Protein AF-A0A4S3LLG4-F1 (afdb_monomer)

pLDDT: mean 80.05, std 19.71, range [26.02, 98.31]

Radius of gyration: 18.65 Å; Cα contacts (8 Å, |Δi|>4): 374; chains: 1; bounding box: 41×38×62 Å

Nearest PDB structures (foldseek):
  7ay2-assembly1_B  TM=4.816E-01  e=5.029E+00  Homo sapiens
  7oqe-assembly1_e  TM=3.945E-01  e=4.759E+00  Saccharomyces cerevisiae
  6wv3-assembly1_A  TM=1.672E-01  e=4.031E+00  Aequorea victoria
  7y1j-assembly1_A  TM=1.397E-01  e=7.011E+00  Rattus norvegicus

Structure (mmCIF, N/CA/C/O backbone):
data_AF-A0A4S3LLG4-F1
#
_entry.id   AF-A0A4S3LLG4-F1
#
loop_
_atom_site.group_PDB
_atom_site.id
_atom_site.type_symbol
_atom_site.label_atom_id
_atom_site.label_alt_id
_atom_site.label_comp_id
_atom_site.label_asym_id
_atom_site.label_entity_id
_atom_site.label_seq_id
_atom_site.pdbx_PDB_ins_code
_atom_site.Cartn_x
_atom_site.Cartn_y
_atom_site.Cartn_z
_atom_site.occupancy
_atom_site.B_iso_or_equiv
_atom_site.auth_seq_id
_atom_site.auth_comp_id
_atom_site.auth_asym_id
_atom_site.auth_atom_id
_atom_site.pdbx_PDB_model_num
ATOM 1 N N . MET A 1 1 ? -18.249 -7.781 13.634 1.00 71.69 1 MET A N 1
ATOM 2 C CA . MET A 1 1 ? -17.587 -6.473 13.439 1.00 71.69 1 MET A CA 1
ATOM 3 C C . MET A 1 1 ? -18.592 -5.346 13.617 1.00 71.69 1 MET A C 1
ATOM 5 O O . MET A 1 1 ? -19.697 -5.447 13.090 1.00 71.69 1 MET A O 1
ATOM 9 N N . ASP A 1 2 ? -18.217 -4.291 14.338 1.00 86.69 2 ASP A N 1
ATOM 10 C CA . ASP A 1 2 ? -19.038 -3.087 14.491 1.00 86.69 2 ASP A CA 1
ATOM 11 C C . ASP A 1 2 ? -19.090 -2.256 13.190 1.00 86.69 2 ASP A C 1
ATOM 13 O O . ASP A 1 2 ? -18.089 -1.697 12.735 1.00 86.69 2 ASP A O 1
ATOM 17 N N . LYS A 1 3 ? -20.287 -2.131 12.601 1.00 91.31 3 LYS A N 1
ATOM 18 C CA . LYS A 1 3 ? -20.524 -1.329 11.387 1.00 91.31 3 LYS A CA 1
ATOM 19 C C . LYS A 1 3 ? -20.214 0.158 11.584 1.00 91.31 3 LYS A C 1
ATOM 21 O O . LYS A 1 3 ? -19.889 0.842 10.614 1.00 91.31 3 LYS A O 1
ATOM 26 N N . LYS A 1 4 ? -20.337 0.687 12.808 1.00 93.00 4 LYS A N 1
ATOM 27 C CA . LYS A 1 4 ? -19.998 2.086 13.111 1.00 93.00 4 LYS A CA 1
ATOM 28 C C . LYS A 1 4 ? -18.489 2.296 13.049 1.00 93.00 4 LYS A C 1
ATOM 30 O O . LYS A 1 4 ? -18.062 3.266 12.430 1.00 93.00 4 LYS A O 1
ATOM 35 N N . PHE A 1 5 ? -17.714 1.369 13.613 1.00 94.19 5 PHE A N 1
ATOM 36 C CA . PHE A 1 5 ? -16.253 1.369 13.535 1.00 94.19 5 PHE A CA 1
ATOM 37 C C . PHE A 1 5 ? -15.770 1.334 12.080 1.00 94.19 5 PHE A C 1
ATOM 39 O O . PHE A 1 5 ? -15.000 2.197 11.658 1.00 94.19 5 PHE A O 1
ATOM 46 N N . GLU A 1 6 ? -16.296 0.398 11.282 1.00 95.38 6 GLU A N 1
ATOM 47 C CA . GLU A 1 6 ? -15.976 0.297 9.854 1.00 95.38 6 GLU A CA 1
ATOM 48 C C . GLU A 1 6 ? -16.282 1.604 9.113 1.00 95.38 6 GLU A C 1
ATOM 50 O O . GLU A 1 6 ? -15.408 2.174 8.457 1.00 95.38 6 GLU A O 1
AT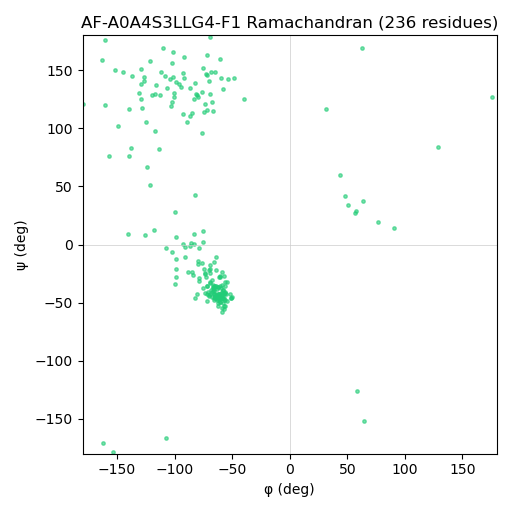OM 55 N N . LYS A 1 7 ? -17.509 2.119 9.258 1.00 96.75 7 LYS A N 1
ATOM 56 C CA . LYS A 1 7 ? -17.940 3.357 8.601 1.00 96.75 7 LYS A CA 1
ATOM 57 C C . LYS A 1 7 ? -17.081 4.558 9.009 1.00 96.75 7 LYS A C 1
ATOM 59 O O . LYS A 1 7 ? -16.816 5.414 8.166 1.00 96.75 7 LYS A O 1
ATOM 64 N N . ALA A 1 8 ? -16.658 4.624 10.271 1.00 96.81 8 ALA A N 1
ATOM 65 C CA . ALA A 1 8 ? -15.827 5.705 10.786 1.00 96.81 8 ALA A CA 1
ATOM 66 C C . ALA A 1 8 ? -14.403 5.665 10.216 1.00 96.81 8 ALA A C 1
ATOM 68 O O . ALA A 1 8 ? -13.878 6.705 9.826 1.00 96.81 8 ALA A O 1
ATOM 69 N N . LEU A 1 9 ? -13.781 4.484 10.125 1.00 97.50 9 LEU A N 1
ATOM 70 C CA . LEU A 1 9 ? -12.379 4.365 9.712 1.00 97.50 9 LEU A CA 1
ATOM 71 C C . LEU A 1 9 ? -12.171 4.242 8.201 1.00 97.50 9 LEU A C 1
ATOM 73 O O . LEU A 1 9 ? -11.105 4.617 7.705 1.00 97.50 9 LEU A O 1
ATOM 77 N N . MET A 1 10 ? -13.173 3.780 7.449 1.00 97.25 10 MET A N 1
ATOM 78 C CA . MET A 1 10 ? -13.068 3.573 6.000 1.00 97.25 10 MET A CA 1
ATOM 79 C C . MET A 1 10 ? -12.522 4.800 5.235 1.00 97.25 10 MET A C 1
ATOM 81 O O . MET A 1 10 ? -11.595 4.630 4.436 1.00 97.25 10 MET A O 1
ATOM 85 N N . PRO A 1 11 ? -12.984 6.048 5.477 1.00 97.81 11 PRO A N 1
ATOM 86 C CA . PRO A 1 11 ? -12.442 7.221 4.786 1.00 97.81 11 PRO A CA 1
ATOM 87 C C . PRO A 1 11 ? -10.952 7.455 5.067 1.00 97.81 11 PRO A C 1
ATOM 89 O O . PRO A 1 11 ? -10.209 7.847 4.165 1.00 97.81 11 PRO A O 1
ATOM 92 N N . HIS A 1 12 ? -10.500 7.180 6.293 1.00 98.00 12 HIS A N 1
ATOM 93 C CA . HIS A 1 12 ? -9.104 7.351 6.693 1.00 98.00 12 HIS A CA 1
ATOM 94 C C . HIS A 1 12 ? -8.193 6.304 6.054 1.00 98.00 12 HIS A C 1
ATOM 96 O O . HIS A 1 12 ? -7.114 6.641 5.566 1.00 98.00 12 HIS A O 1
ATOM 102 N N . LEU A 1 13 ? -8.647 5.051 5.986 1.00 98.06 13 LEU A N 1
ATOM 103 C CA . LEU A 1 13 ? -7.915 3.981 5.312 1.00 98.06 13 LEU A CA 1
ATOM 104 C C . LEU A 1 13 ? -7.819 4.227 3.802 1.00 98.06 13 LEU A C 1
ATOM 106 O O . LEU A 1 13 ? -6.747 4.103 3.212 1.00 98.06 13 LEU A O 1
ATOM 110 N N . LEU A 1 14 ? -8.908 4.673 3.172 1.00 98.25 14 LEU A N 1
ATOM 111 C CA . LEU A 1 14 ? -8.889 5.076 1.763 1.00 98.25 14 LEU A CA 1
ATOM 112 C C . LEU A 1 14 ? -7.952 6.269 1.518 1.00 98.25 14 LEU A C 1
ATOM 114 O O . LEU A 1 14 ? -7.278 6.319 0.485 1.00 98.25 14 LEU A O 1
ATOM 118 N N . ALA A 1 15 ? -7.879 7.222 2.452 1.00 98.31 15 ALA A N 1
ATOM 119 C CA . ALA A 1 15 ? -6.923 8.324 2.390 1.00 98.31 15 ALA A CA 1
ATOM 120 C C . ALA A 1 15 ? -5.472 7.834 2.523 1.00 98.31 15 ALA A C 1
ATOM 122 O O . ALA A 1 15 ? -4.623 8.284 1.755 1.00 98.31 15 ALA A O 1
ATOM 123 N N . ALA A 1 16 ? -5.201 6.862 3.400 1.00 98.19 16 ALA A N 1
ATOM 124 C CA . ALA A 1 16 ? -3.885 6.235 3.535 1.00 98.19 16 ALA A CA 1
ATOM 125 C C . ALA A 1 16 ? -3.456 5.523 2.242 1.00 98.19 16 ALA A C 1
ATOM 127 O O . ALA A 1 16 ? -2.328 5.699 1.780 1.00 98.19 16 ALA A O 1
ATOM 128 N N . VAL A 1 17 ? -4.380 4.803 1.590 1.00 97.62 17 VAL A N 1
ATOM 129 C CA . VAL A 1 17 ? -4.132 4.197 0.272 1.00 97.62 17 VAL A CA 1
ATOM 130 C C . VAL A 1 17 ? -3.772 5.260 -0.766 1.00 97.62 17 VAL A C 1
ATOM 132 O O . VAL A 1 17 ? -2.823 5.084 -1.530 1.00 97.62 17 VAL A O 1
ATOM 135 N N . LYS A 1 18 ? -4.516 6.370 -0.821 1.00 96.75 18 LYS A N 1
ATOM 136 C CA . LYS A 1 18 ? -4.223 7.469 -1.756 1.00 96.75 18 LYS A CA 1
ATOM 137 C C . LYS A 1 18 ? -2.868 8.113 -1.461 1.00 96.75 18 LYS A C 1
ATOM 139 O O . LYS A 1 18 ? -2.104 8.336 -2.397 1.00 96.75 18 LYS A O 1
ATOM 144 N N . TYR A 1 19 ? -2.574 8.362 -0.186 1.00 97.19 19 TYR A N 1
ATOM 145 C CA . TYR A 1 19 ? -1.324 8.952 0.281 1.00 97.19 19 TYR A CA 1
ATOM 146 C C . TYR A 1 19 ? -0.119 8.101 -0.127 1.00 97.19 19 TYR A C 1
ATOM 148 O O . TYR A 1 19 ? 0.724 8.579 -0.881 1.00 97.19 19 TYR A O 1
ATOM 156 N N . ALA A 1 20 ? -0.079 6.825 0.271 1.00 96.25 20 ALA A N 1
ATOM 157 C CA . ALA A 1 20 ? 1.060 5.949 -0.008 1.00 96.25 20 ALA A CA 1
ATOM 158 C C . ALA A 1 20 ? 1.350 5.853 -1.513 1.00 96.25 20 ALA A C 1
ATOM 160 O O . ALA A 1 20 ? 2.489 5.951 -1.966 1.00 96.25 20 ALA A O 1
ATOM 161 N N . ARG A 1 21 ? 0.291 5.750 -2.317 1.00 92.81 21 ARG A N 1
ATOM 162 C CA . ARG A 1 21 ? 0.414 5.615 -3.767 1.00 92.81 21 ARG A CA 1
ATOM 163 C C . ARG A 1 21 ? 0.852 6.887 -4.478 1.00 92.81 21 ARG A C 1
ATOM 165 O O . ARG A 1 21 ? 1.422 6.779 -5.559 1.00 92.81 21 ARG A O 1
ATOM 172 N N . SER A 1 22 ? 0.562 8.069 -3.935 1.00 93.44 22 SER A N 1
ATOM 173 C CA . SER A 1 22 ? 0.992 9.319 -4.568 1.00 93.44 22 SER A CA 1
ATOM 174 C C . SER A 1 22 ? 2.495 9.558 -4.399 1.00 93.44 22 SER A C 1
ATOM 176 O O . SER A 1 22 ? 3.083 10.228 -5.239 1.00 93.44 22 SER A O 1
ATOM 178 N N . ARG A 1 23 ? 3.117 8.979 -3.360 1.00 94.75 23 ARG A N 1
ATOM 179 C CA . ARG A 1 23 ? 4.568 9.056 -3.098 1.00 94.75 23 ARG A CA 1
ATOM 180 C C . ARG A 1 23 ? 5.389 8.077 -3.948 1.00 94.75 23 ARG A C 1
ATOM 182 O O . ARG A 1 23 ? 6.599 8.221 -4.050 1.00 94.75 23 ARG A O 1
ATOM 189 N N . LEU A 1 24 ? 4.735 7.104 -4.588 1.00 91.75 24 LEU A N 1
ATOM 190 C CA . LEU A 1 24 ? 5.371 6.043 -5.380 1.00 91.75 24 LEU A CA 1
ATOM 191 C C . LEU A 1 24 ? 4.813 6.009 -6.821 1.00 91.75 24 LEU A C 1
ATOM 193 O O . LEU A 1 24 ? 4.115 5.060 -7.206 1.00 91.75 24 LEU A O 1
ATOM 197 N N . PRO A 1 25 ? 5.064 7.053 -7.638 1.00 84.06 25 PRO A N 1
ATOM 198 C CA . PRO A 1 25 ? 4.397 7.240 -8.928 1.00 84.06 25 PRO A CA 1
ATOM 199 C C . PRO A 1 25 ? 4.802 6.226 -10.009 1.00 84.06 25 PRO A C 1
ATOM 201 O O . PRO A 1 25 ? 4.023 5.991 -10.935 1.00 84.06 25 PRO A O 1
ATOM 204 N N . LEU A 1 26 ? 5.969 5.577 -9.902 1.00 78.75 26 LEU A N 1
ATOM 205 C CA . LEU A 1 26 ? 6.501 4.721 -10.973 1.00 78.75 26 LEU A CA 1
ATOM 206 C C . LEU A 1 26 ? 5.802 3.348 -11.108 1.00 78.75 26 LEU A C 1
ATOM 208 O O . LEU A 1 26 ? 6.143 2.583 -12.009 1.00 78.75 26 LEU A O 1
ATOM 212 N N . LYS A 1 27 ? 4.761 3.065 -10.303 1.00 72.12 27 LYS A N 1
ATOM 213 C CA . LYS A 1 27 ? 4.095 1.750 -10.118 1.00 72.12 27 LYS A CA 1
ATOM 214 C C . LYS A 1 27 ? 5.038 0.683 -9.530 1.00 72.12 27 LYS A C 1
ATOM 216 O O . LYS A 1 27 ? 6.237 0.890 -9.387 1.00 72.12 27 LYS A O 1
ATOM 221 N N . ALA A 1 28 ? 4.456 -0.447 -9.130 1.00 74.50 28 ALA A N 1
ATOM 222 C CA . ALA A 1 28 ? 5.179 -1.535 -8.485 1.00 74.50 28 ALA A CA 1
ATOM 223 C C . ALA A 1 28 ? 6.083 -2.304 -9.452 1.00 74.50 28 ALA A C 1
ATOM 225 O O . ALA A 1 28 ? 5.738 -2.484 -10.619 1.00 74.50 28 ALA A O 1
ATOM 226 N N . THR A 1 29 ? 7.216 -2.776 -8.938 1.00 71.31 29 THR A N 1
ATOM 227 C CA . THR A 1 29 ? 8.236 -3.538 -9.676 1.00 71.31 29 THR A CA 1
ATOM 228 C C . THR A 1 29 ? 7.815 -4.971 -9.991 1.00 71.31 29 THR A C 1
ATOM 230 O O . THR A 1 29 ? 8.279 -5.540 -10.966 1.00 71.31 29 THR A O 1
ATOM 233 N N . ASN A 1 30 ? 6.907 -5.548 -9.207 1.00 74.44 30 ASN A N 1
ATOM 234 C CA . ASN A 1 30 ? 6.436 -6.931 -9.327 1.00 74.44 30 ASN A CA 1
ATOM 235 C C . ASN A 1 30 ? 5.083 -7.048 -10.052 1.00 74.44 30 ASN A C 1
ATOM 237 O O . ASN A 1 30 ? 4.299 -7.944 -9.754 1.00 74.44 30 ASN A O 1
ATOM 241 N N . LYS A 1 31 ? 4.771 -6.105 -10.946 1.00 79.44 31 LYS A N 1
ATOM 242 C CA . LYS A 1 31 ? 3.522 -6.102 -11.711 1.00 79.44 31 LYS A CA 1
ATOM 243 C C . LYS A 1 31 ? 3.791 -5.719 -13.157 1.00 79.44 31 LYS A C 1
ATOM 245 O O . LYS A 1 31 ? 3.605 -4.562 -13.549 1.00 79.44 31 LYS A O 1
ATOM 250 N N . ILE A 1 32 ? 4.202 -6.705 -13.940 1.00 83.62 32 ILE A N 1
ATOM 251 C CA . ILE A 1 32 ? 4.753 -6.500 -15.279 1.00 83.62 32 ILE A CA 1
ATOM 252 C C . ILE A 1 32 ? 4.059 -7.382 -16.310 1.00 83.62 32 ILE A C 1
ATOM 254 O O . ILE A 1 32 ? 3.569 -8.460 -15.992 1.00 83.62 32 ILE A O 1
ATOM 258 N N . TYR A 1 33 ? 4.009 -6.913 -17.554 1.00 85.69 33 TYR A N 1
ATOM 259 C CA . TYR A 1 33 ? 3.665 -7.762 -18.695 1.00 85.69 33 TYR A CA 1
ATOM 260 C C . TYR A 1 33 ? 4.903 -8.556 -19.095 1.00 85.69 33 TYR A C 1
ATOM 262 O O . TYR A 1 33 ? 5.959 -7.944 -19.289 1.00 85.69 33 TYR A O 1
ATOM 270 N N . THR A 1 34 ? 4.761 -9.876 -19.212 1.00 81.75 34 THR A N 1
ATOM 271 C CA . THR A 1 34 ? 5.824 -10.775 -19.684 1.00 81.75 34 THR A CA 1
ATOM 272 C C . THR A 1 34 ? 6.088 -10.566 -21.173 1.00 81.75 34 THR A C 1
ATOM 274 O O . THR A 1 34 ? 7.236 -10.405 -21.576 1.00 81.75 34 THR A O 1
ATOM 277 N N . ASP A 1 35 ? 5.030 -10.458 -21.983 1.00 84.94 35 ASP A N 1
ATOM 278 C CA . ASP A 1 35 ? 5.138 -10.057 -23.385 1.00 84.94 35 ASP A CA 1
ATOM 279 C C . ASP A 1 35 ? 5.040 -8.530 -23.539 1.00 84.94 35 ASP A C 1
ATOM 281 O O . ASP A 1 35 ? 3.966 -7.923 -23.462 1.00 84.94 35 ASP A O 1
ATOM 285 N N . LYS A 1 36 ? 6.183 -7.886 -23.800 1.00 85.31 36 LYS A N 1
ATOM 286 C CA . LYS A 1 36 ? 6.250 -6.439 -24.059 1.00 85.31 36 LYS A CA 1
ATOM 287 C C . LYS A 1 36 ? 5.624 -6.030 -25.390 1.00 85.31 36 LYS A C 1
ATOM 289 O O . LYS A 1 36 ? 5.212 -4.878 -25.514 1.00 85.31 36 LYS A O 1
ATOM 294 N N . ARG A 1 37 ? 5.470 -6.942 -26.357 1.00 83.44 37 ARG A N 1
ATOM 295 C CA . ARG A 1 37 ? 4.809 -6.646 -27.641 1.00 83.44 37 ARG A CA 1
ATOM 296 C C . ARG A 1 37 ? 3.339 -6.293 -27.425 1.00 83.44 37 ARG A C 1
ATOM 298 O O . ARG A 1 37 ? 2.838 -5.369 -28.066 1.00 83.44 37 ARG A O 1
ATOM 305 N N . MET A 1 38 ? 2.680 -6.938 -26.456 1.00 83.00 38 MET A N 1
ATOM 306 C CA . MET A 1 38 ? 1.322 -6.574 -26.033 1.00 83.00 38 MET A CA 1
ATOM 307 C C . MET A 1 38 ? 1.249 -5.123 -25.544 1.00 83.00 38 MET A C 1
ATOM 309 O O . MET A 1 38 ? 0.309 -4.400 -25.874 1.00 83.00 38 MET A O 1
ATOM 313 N N . VAL A 1 39 ? 2.249 -4.673 -24.778 1.00 83.75 39 VAL A N 1
ATOM 314 C CA . VAL A 1 39 ? 2.316 -3.287 -24.291 1.00 83.75 39 VAL A CA 1
ATOM 315 C C . VAL A 1 39 ? 2.461 -2.324 -25.465 1.00 83.75 39 VAL A C 1
ATOM 317 O O . VAL A 1 39 ? 1.708 -1.354 -25.532 1.00 83.75 39 VAL A O 1
ATOM 320 N N . SER A 1 40 ? 3.348 -2.620 -26.419 1.00 83.56 40 SER A N 1
ATOM 321 C CA . SER A 1 40 ? 3.542 -1.802 -27.623 1.00 83.56 40 SER A CA 1
ATOM 322 C C . SER A 1 40 ? 2.255 -1.640 -28.436 1.00 83.56 40 SER A C 1
ATOM 324 O O . SER A 1 40 ? 1.965 -0.540 -28.893 1.00 83.56 40 SER A O 1
ATOM 326 N N . GLN A 1 41 ? 1.433 -2.688 -28.557 1.00 85.06 41 GLN A N 1
ATOM 327 C CA . GLN A 1 41 ? 0.135 -2.618 -29.244 1.00 85.06 41 GLN A CA 1
ATOM 328 C C . GLN A 1 41 ? -0.913 -1.783 -28.488 1.00 85.06 41 GLN A C 1
ATOM 330 O O . GLN A 1 41 ? -1.775 -1.150 -29.099 1.00 85.06 41 GLN A O 1
ATOM 335 N N . MET A 1 42 ? -0.871 -1.776 -27.153 1.00 83.75 42 MET A N 1
ATOM 336 C CA . MET A 1 42 ? -1.803 -1.000 -26.326 1.00 83.75 42 MET A CA 1
ATOM 337 C C . MET A 1 42 ? -1.371 0.461 -26.153 1.00 83.75 42 MET A C 1
ATOM 339 O O . MET A 1 42 ? -2.224 1.324 -25.936 1.00 83.75 42 MET A O 1
ATOM 343 N N . MET A 1 43 ? -0.071 0.750 -26.256 1.00 84.44 43 MET A N 1
ATOM 344 C CA . MET A 1 43 ? 0.513 2.066 -25.998 1.00 84.44 43 MET A CA 1
ATOM 345 C C . MET A 1 43 ? -0.109 3.202 -26.828 1.00 84.44 43 MET A C 1
ATOM 347 O O . MET A 1 43 ? -0.442 4.212 -26.212 1.00 84.44 43 MET A O 1
ATOM 351 N N . PRO A 1 44 ? -0.395 3.054 -28.139 1.00 86.69 44 PRO A N 1
ATOM 352 C CA . PRO A 1 44 ? -1.080 4.088 -28.919 1.00 86.69 44 PRO A CA 1
ATOM 353 C C . PRO A 1 44 ? -2.454 4.495 -28.367 1.00 86.69 44 PRO A C 1
ATOM 355 O O . PRO A 1 44 ? -2.878 5.629 -28.562 1.00 86.69 44 PRO A O 1
ATOM 358 N N . LYS A 1 45 ? -3.152 3.596 -27.656 1.00 88.25 45 LYS A N 1
ATOM 359 C CA . LYS A 1 45 ? -4.497 3.861 -27.115 1.00 88.25 45 LYS A CA 1
ATOM 360 C C . LYS A 1 45 ? -4.476 4.694 -25.832 1.00 88.25 45 LYS A C 1
ATOM 362 O O . LYS A 1 45 ? -5.431 5.408 -25.559 1.00 88.25 45 LYS A O 1
ATOM 367 N N . ASP A 1 46 ? -3.428 4.562 -25.019 1.00 85.25 46 ASP A N 1
ATOM 368 C CA . ASP A 1 46 ? -3.273 5.305 -23.758 1.00 85.25 46 ASP A CA 1
ATOM 369 C C . ASP A 1 46 ? -1.782 5.377 -23.356 1.00 85.25 46 ASP A C 1
ATOM 371 O O . ASP A 1 46 ? -1.325 4.637 -22.474 1.00 85.25 46 ASP A O 1
ATOM 375 N N . PRO A 1 47 ? -0.985 6.244 -24.012 1.00 84.06 47 PRO A N 1
ATOM 376 C CA . PRO A 1 47 ? 0.472 6.228 -23.876 1.00 84.06 47 PRO A CA 1
ATOM 377 C C . PRO A 1 47 ? 0.938 6.411 -22.432 1.00 84.06 47 PRO A C 1
ATOM 379 O O . PRO A 1 47 ? 1.840 5.716 -21.972 1.00 84.06 47 PRO A O 1
ATOM 382 N N . LYS A 1 48 ? 0.272 7.287 -21.670 1.00 82.75 48 LYS A N 1
ATOM 383 C CA . LYS A 1 48 ? 0.609 7.568 -20.264 1.00 82.75 48 LYS A CA 1
ATOM 384 C C . LYS A 1 48 ? 0.372 6.361 -19.357 1.00 82.75 48 LYS A C 1
ATOM 386 O O . LYS A 1 48 ? 1.109 6.139 -18.397 1.00 82.75 48 LYS A O 1
ATOM 391 N N . ARG A 1 49 ? -0.664 5.564 -19.626 1.00 81.44 49 ARG A N 1
ATOM 392 C CA . ARG A 1 49 ? -0.962 4.362 -18.837 1.00 81.44 49 ARG A CA 1
ATOM 393 C C . ARG A 1 49 ? 0.038 3.241 -19.087 1.00 81.44 49 ARG A C 1
ATOM 395 O O . ARG A 1 49 ? 0.320 2.488 -18.140 1.00 81.44 49 ARG A O 1
ATOM 402 N N . TRP A 1 50 ? 0.510 3.119 -20.325 1.00 82.50 50 TRP A N 1
ATOM 403 C CA . TRP A 1 50 ? 1.307 1.992 -20.811 1.00 82.50 50 TRP A CA 1
ATOM 404 C C . TRP A 1 50 ? 2.813 2.254 -20.844 1.00 82.50 50 TRP A C 1
ATOM 406 O O . TRP A 1 50 ? 3.566 1.293 -20.738 1.00 82.50 50 TRP A O 1
ATOM 416 N N . SER A 1 51 ? 3.259 3.514 -20.866 1.00 82.31 51 SER A N 1
ATOM 417 C CA . SER A 1 51 ? 4.686 3.877 -20.810 1.00 82.31 51 SER A CA 1
ATOM 418 C C . SER A 1 51 ? 5.396 3.304 -19.582 1.00 82.31 51 SER A C 1
ATOM 420 O O . SER A 1 51 ? 6.543 2.890 -19.652 1.00 82.31 51 SER A O 1
ATOM 422 N N . LEU A 1 52 ? 4.681 3.176 -18.462 1.00 81.06 52 LEU A N 1
ATOM 423 C CA . LEU A 1 52 ? 5.177 2.541 -17.239 1.00 81.06 52 LEU A CA 1
ATOM 424 C C . LEU A 1 52 ? 5.235 1.003 -17.319 1.00 81.06 52 LEU A C 1
ATOM 426 O O . LEU A 1 52 ? 5.321 0.362 -16.281 1.00 81.06 52 LEU A O 1
ATOM 430 N N . HIS A 1 53 ? 5.076 0.378 -18.481 1.00 83.94 53 HIS A N 1
ATOM 431 C CA . HIS A 1 53 ? 5.129 -1.083 -18.647 1.00 83.94 53 HIS A CA 1
ATOM 432 C C . HIS A 1 53 ? 6.143 -1.528 -19.709 1.00 83.94 53 HIS A C 1
ATOM 434 O O . HIS A 1 53 ? 6.190 -2.716 -20.041 1.00 83.94 53 HIS A O 1
ATOM 440 N N . THR A 1 54 ? 6.953 -0.595 -20.219 1.00 84.38 54 THR A N 1
ATOM 441 C CA . THR A 1 54 ? 8.078 -0.871 -21.122 1.00 84.38 54 THR A CA 1
ATOM 442 C C . THR A 1 54 ? 9.238 -1.535 -20.374 1.00 84.38 54 THR A C 1
ATOM 444 O O . THR A 1 54 ? 9.299 -1.495 -19.144 1.00 84.38 54 THR A O 1
ATOM 447 N N . ALA A 1 55 ? 10.168 -2.148 -21.113 1.00 82.69 55 ALA A N 1
ATOM 448 C CA . ALA A 1 55 ? 11.380 -2.733 -20.531 1.00 82.69 55 ALA A CA 1
ATOM 449 C C . ALA A 1 55 ? 12.250 -1.673 -19.827 1.00 82.69 55 ALA A C 1
ATOM 451 O O . ALA A 1 55 ? 12.681 -1.876 -18.697 1.00 82.69 55 ALA A O 1
ATOM 452 N N . GLU A 1 56 ? 12.412 -0.503 -20.447 1.00 84.06 56 GLU A N 1
ATOM 453 C CA . GLU A 1 56 ? 13.139 0.639 -19.875 1.00 84.06 56 GLU A CA 1
ATOM 454 C C . GLU A 1 56 ? 12.516 1.104 -18.548 1.00 84.06 56 GLU A C 1
ATOM 456 O O . GLU A 1 56 ? 13.213 1.330 -17.558 1.00 84.06 56 GLU A O 1
ATOM 461 N N . ALA A 1 57 ? 11.182 1.199 -18.487 1.00 85.19 57 ALA A N 1
ATOM 462 C CA . ALA A 1 57 ? 10.486 1.572 -17.260 1.00 85.19 57 ALA A CA 1
ATOM 463 C C . ALA A 1 57 ? 10.653 0.514 -16.155 1.00 85.19 57 ALA A C 1
ATOM 465 O O . ALA A 1 57 ? 10.774 0.873 -14.981 1.00 85.19 57 ALA A O 1
ATOM 466 N N . ASP A 1 58 ? 10.677 -0.775 -16.507 1.00 84.75 58 ASP A N 1
ATOM 467 C CA . ASP A 1 58 ? 10.947 -1.864 -15.561 1.00 84.75 58 ASP A CA 1
ATOM 468 C C . ASP A 1 58 ? 12.358 -1.777 -14.977 1.00 84.75 58 ASP A C 1
ATOM 470 O O . ASP A 1 58 ? 12.533 -1.929 -13.762 1.00 84.75 58 ASP A O 1
ATOM 474 N N . GLU A 1 59 ? 13.354 -1.487 -15.812 1.00 85.12 59 GLU A N 1
ATOM 475 C CA . GLU A 1 59 ? 14.741 -1.319 -15.385 1.00 85.12 59 GLU A CA 1
ATOM 476 C C . GLU A 1 59 ? 14.885 -0.124 -14.436 1.00 85.12 59 GLU A C 1
ATOM 478 O O . GLU A 1 59 ? 15.419 -0.266 -13.330 1.00 85.12 59 GLU A O 1
ATOM 483 N N . ILE A 1 60 ? 14.313 1.029 -14.804 1.00 87.69 60 ILE A N 1
ATOM 484 C CA . ILE A 1 60 ? 14.298 2.233 -13.962 1.00 87.69 60 ILE A CA 1
ATOM 485 C C . ILE A 1 60 ? 13.655 1.927 -12.609 1.00 87.69 60 ILE A C 1
ATOM 487 O O . ILE A 1 60 ? 14.220 2.267 -11.565 1.00 87.69 60 ILE A O 1
ATOM 491 N N . ARG A 1 61 ? 12.492 1.265 -12.596 1.00 88.00 61 ARG A N 1
ATOM 492 C CA . ARG A 1 61 ? 11.812 0.887 -11.353 1.00 88.00 61 ARG A CA 1
ATOM 493 C C . ARG A 1 61 ? 12.671 -0.020 -10.476 1.00 88.00 61 ARG A C 1
ATOM 495 O O . ARG A 1 61 ? 12.762 0.197 -9.268 1.00 88.00 61 ARG A O 1
ATOM 502 N N . THR A 1 62 ? 13.277 -1.039 -11.080 1.00 85.75 62 THR A N 1
ATOM 503 C CA . THR A 1 62 ? 14.088 -2.037 -10.376 1.00 85.75 62 THR A CA 1
ATOM 504 C C . THR A 1 62 ? 15.340 -1.399 -9.787 1.00 85.75 62 THR A C 1
ATOM 506 O O . THR A 1 62 ? 15.673 -1.643 -8.627 1.00 85.75 62 THR A O 1
ATOM 509 N N . LYS A 1 63 ? 16.001 -0.517 -10.540 1.00 87.88 63 LYS A N 1
ATOM 510 C CA . LYS A 1 63 ? 17.141 0.262 -10.052 1.00 87.88 63 LYS A CA 1
ATOM 511 C C . LYS A 1 63 ? 16.743 1.170 -8.887 1.00 87.88 63 LYS A C 1
ATOM 513 O O . LYS A 1 63 ? 17.428 1.165 -7.869 1.00 87.88 63 LYS A O 1
ATOM 518 N N . ASN A 1 64 ? 15.623 1.889 -9.001 1.00 88.94 64 ASN A N 1
ATOM 519 C CA . ASN A 1 64 ? 15.132 2.784 -7.947 1.00 88.94 64 ASN A CA 1
ATOM 520 C C . ASN A 1 64 ? 14.833 2.035 -6.643 1.00 88.94 64 ASN A C 1
ATOM 522 O O . ASN A 1 64 ? 15.327 2.427 -5.588 1.00 88.94 64 ASN A O 1
ATOM 526 N N . ILE A 1 65 ? 14.082 0.926 -6.703 1.00 88.50 65 ILE A N 1
ATOM 527 C CA . ILE A 1 65 ? 13.739 0.179 -5.485 1.00 88.50 65 ILE A CA 1
ATOM 528 C C . ILE A 1 65 ? 14.977 -0.459 -4.841 1.00 88.50 65 ILE A C 1
ATOM 530 O O . ILE A 1 65 ? 15.090 -0.481 -3.617 1.00 88.50 65 ILE A O 1
ATOM 534 N N . ARG A 1 66 ? 15.929 -0.955 -5.650 1.00 88.88 66 ARG A N 1
ATOM 535 C CA . ARG A 1 66 ? 17.194 -1.516 -5.152 1.00 88.88 66 ARG A CA 1
ATOM 536 C C . ARG A 1 66 ? 18.034 -0.442 -4.474 1.00 88.88 66 ARG A C 1
ATOM 538 O O . ARG A 1 66 ? 18.526 -0.686 -3.380 1.00 88.88 66 ARG A O 1
ATOM 545 N N . ALA A 1 67 ? 18.150 0.737 -5.085 1.00 90.75 67 ALA A N 1
ATOM 546 C CA . ALA A 1 67 ? 18.874 1.865 -4.509 1.00 90.75 67 ALA A CA 1
ATOM 547 C C . ALA A 1 67 ? 18.263 2.300 -3.171 1.00 90.75 67 ALA A C 1
ATOM 549 O O . ALA A 1 67 ? 18.997 2.464 -2.204 1.00 90.75 67 ALA A O 1
ATOM 550 N N . LEU A 1 68 ? 16.931 2.404 -3.084 1.00 90.62 68 LEU A N 1
ATOM 551 C CA . LEU A 1 68 ? 16.242 2.722 -1.831 1.00 90.62 68 LEU A CA 1
ATOM 552 C C . LEU A 1 68 ? 16.519 1.670 -0.747 1.00 90.62 68 LEU A C 1
ATOM 554 O O . LEU A 1 68 ? 16.904 2.018 0.365 1.00 90.62 68 LEU A O 1
ATOM 558 N N . ARG A 1 69 ? 16.361 0.381 -1.071 1.00 89.94 69 ARG A N 1
ATOM 559 C CA . ARG A 1 69 ? 16.572 -0.722 -0.118 1.00 89.94 69 ARG A CA 1
ATOM 560 C C . ARG A 1 69 ? 18.034 -0.877 0.305 1.00 89.94 69 ARG A C 1
ATOM 562 O O . ARG A 1 69 ? 18.293 -1.274 1.437 1.00 89.94 69 ARG A O 1
ATOM 569 N N . ALA A 1 70 ? 18.985 -0.535 -0.565 1.00 93.44 70 ALA A N 1
ATOM 570 C CA . ALA A 1 70 ? 20.414 -0.567 -0.258 1.00 93.44 70 ALA A CA 1
ATOM 571 C C . ALA A 1 70 ? 20.813 0.418 0.853 1.00 93.44 70 ALA A C 1
ATOM 573 O O . ALA A 1 70 ? 21.820 0.192 1.518 1.00 93.44 70 ALA A O 1
ATOM 574 N N . LEU A 1 71 ? 20.006 1.459 1.097 1.00 92.06 71 LEU A N 1
ATOM 575 C CA . LEU A 1 71 ? 20.221 2.397 2.201 1.00 92.06 71 LEU A CA 1
ATOM 576 C C . LEU A 1 71 ? 19.980 1.765 3.578 1.00 92.06 71 LEU A C 1
ATOM 578 O O . LEU A 1 71 ? 20.430 2.328 4.569 1.00 92.06 71 LEU A O 1
ATOM 582 N N . LYS A 1 72 ? 19.278 0.619 3.649 1.00 92.19 72 LYS A N 1
ATOM 583 C CA . LYS A 1 72 ? 18.989 -0.118 4.896 1.00 92.19 72 LYS A CA 1
ATOM 584 C C . LYS A 1 72 ? 18.402 0.758 6.015 1.00 92.19 72 LYS A C 1
ATOM 586 O O . LYS A 1 72 ? 18.667 0.528 7.190 1.00 92.19 72 LYS A O 1
ATOM 591 N N . LEU A 1 73 ? 17.609 1.755 5.632 1.00 92.56 73 LEU A N 1
ATOM 592 C CA . LEU A 1 73 ? 16.944 2.666 6.559 1.00 92.56 73 LEU A CA 1
ATOM 593 C C . LEU A 1 73 ? 15.924 1.917 7.420 1.00 92.56 73 LEU A C 1
ATOM 595 O O . LEU A 1 73 ? 15.263 0.987 6.945 1.00 92.56 73 LEU A O 1
ATOM 599 N N . ALA A 1 74 ? 15.730 2.375 8.655 1.00 91.69 74 ALA A N 1
ATOM 600 C CA . ALA A 1 74 ? 14.612 1.929 9.475 1.00 91.69 74 ALA A CA 1
ATOM 601 C C . ALA A 1 74 ? 13.267 2.272 8.791 1.00 91.69 74 ALA A C 1
ATOM 603 O O . ALA A 1 74 ? 13.207 3.163 7.929 1.00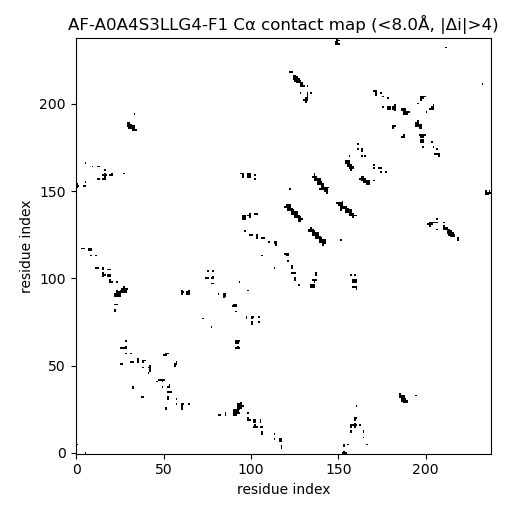 91.69 74 ALA A O 1
ATOM 604 N N . PRO A 1 75 ? 12.148 1.612 9.150 1.00 90.69 75 PRO A N 1
ATOM 605 C CA . PRO A 1 75 ? 10.865 1.863 8.494 1.00 90.69 75 PRO A CA 1
ATOM 606 C C . PRO A 1 75 ? 10.420 3.336 8.553 1.00 90.69 75 PRO A C 1
ATOM 608 O O . PRO A 1 75 ? 9.988 3.876 7.531 1.00 90.69 75 PRO A O 1
ATOM 611 N N . ARG A 1 76 ? 10.583 4.024 9.696 1.00 93.69 76 ARG A N 1
ATOM 612 C CA . ARG A 1 76 ? 10.234 5.453 9.830 1.00 93.69 76 ARG A CA 1
ATOM 613 C C . ARG A 1 76 ? 11.104 6.336 8.948 1.00 93.69 76 ARG A C 1
ATOM 615 O O . ARG A 1 76 ? 10.597 7.227 8.271 1.00 93.69 76 ARG A O 1
ATOM 622 N N . GLU A 1 77 ? 12.404 6.076 8.925 1.00 95.50 77 GLU A N 1
ATOM 623 C CA . GLU A 1 77 ? 13.360 6.802 8.086 1.00 95.50 77 GLU A CA 1
ATOM 624 C C . GLU A 1 77 ? 13.056 6.600 6.599 1.00 95.50 77 GLU A C 1
ATOM 626 O O . GLU A 1 77 ? 13.099 7.552 5.823 1.00 95.50 77 GLU A O 1
ATOM 631 N N . THR A 1 78 ? 12.655 5.385 6.211 1.00 94.81 78 THR A N 1
ATOM 632 C CA . THR A 1 78 ? 12.185 5.077 4.855 1.00 94.81 78 THR A CA 1
ATOM 633 C C . THR A 1 78 ? 10.951 5.908 4.499 1.00 94.81 78 THR A C 1
ATOM 635 O O . THR A 1 78 ? 10.908 6.504 3.422 1.00 94.81 78 THR A O 1
ATOM 638 N N . ALA A 1 79 ? 9.960 5.996 5.394 1.00 96.00 79 ALA A N 1
ATOM 639 C CA . ALA A 1 79 ? 8.769 6.819 5.179 1.00 96.00 79 ALA A CA 1
ATOM 640 C C . ALA A 1 79 ? 9.117 8.309 5.038 1.00 96.00 79 ALA A C 1
ATOM 642 O O . ALA A 1 79 ? 8.678 8.955 4.086 1.00 96.00 79 ALA A O 1
ATOM 643 N N . ASN A 1 80 ? 9.953 8.832 5.939 1.00 96.50 80 ASN A N 1
ATOM 644 C CA . ASN A 1 80 ? 10.405 10.222 5.917 1.00 96.50 80 ASN A CA 1
ATOM 645 C C . ASN A 1 80 ? 11.182 10.540 4.630 1.00 96.50 80 ASN A C 1
ATOM 647 O O . ASN A 1 80 ? 10.938 11.571 4.004 1.00 96.50 80 ASN A O 1
ATOM 651 N N . LYS A 1 81 ? 12.075 9.640 4.194 1.00 96.00 81 LYS A N 1
ATOM 652 C CA . LYS A 1 81 ? 12.815 9.784 2.937 1.00 96.00 81 LYS A CA 1
ATOM 653 C C . LYS A 1 81 ? 11.877 9.823 1.733 1.00 96.00 81 LYS A C 1
ATOM 655 O O . LYS A 1 81 ? 12.028 10.689 0.880 1.00 96.00 81 LYS A O 1
ATOM 660 N N . LEU A 1 82 ? 10.918 8.903 1.655 1.00 95.44 82 LEU A N 1
ATOM 661 C CA . LEU A 1 82 ? 9.960 8.854 0.549 1.00 95.44 82 LEU A CA 1
ATOM 662 C C . LEU A 1 82 ? 9.052 10.093 0.511 1.00 95.44 82 LEU A C 1
ATOM 664 O O . LEU A 1 82 ? 8.729 10.574 -0.574 1.00 95.44 82 LEU A O 1
ATOM 668 N N . GLU A 1 83 ? 8.667 10.640 1.668 1.00 95.56 83 GLU A N 1
ATOM 669 C CA . GLU A 1 83 ? 7.944 11.916 1.739 1.00 95.56 83 GLU A CA 1
ATOM 670 C C . GLU A 1 83 ? 8.816 13.081 1.258 1.00 95.56 83 GLU A C 1
ATOM 672 O O . GLU A 1 83 ? 8.380 13.874 0.424 1.00 95.56 83 GLU A O 1
ATOM 677 N N . HIS A 1 84 ? 10.057 13.163 1.740 1.00 96.12 84 HIS A N 1
ATOM 678 C CA . HIS A 1 84 ? 11.013 14.187 1.326 1.00 96.12 84 HIS A CA 1
ATOM 679 C C . HIS A 1 84 ? 11.268 14.139 -0.186 1.00 96.12 84 HIS A C 1
ATOM 681 O O . HIS A 1 84 ? 11.220 15.162 -0.868 1.00 96.12 84 HIS A O 1
ATOM 687 N N . ASP A 1 85 ? 11.492 12.951 -0.736 1.00 95.00 85 ASP A N 1
ATOM 688 C CA . ASP A 1 85 ? 11.743 12.762 -2.160 1.00 95.00 85 ASP A CA 1
ATOM 689 C C . ASP A 1 85 ? 10.504 13.116 -2.994 1.00 95.00 85 ASP A C 1
ATOM 691 O O . ASP A 1 85 ? 10.626 13.778 -4.024 1.00 95.00 85 ASP A O 1
ATOM 695 N N . TYR A 1 86 ? 9.299 12.791 -2.513 1.00 94.88 86 TYR A N 1
ATOM 696 C CA . TYR A 1 86 ? 8.050 13.231 -3.135 1.00 94.88 86 TYR A CA 1
ATOM 697 C C . TYR A 1 86 ? 7.920 14.763 -3.177 1.00 94.88 86 TYR A C 1
ATOM 699 O O . TYR A 1 86 ? 7.596 15.313 -4.232 1.00 94.88 86 TYR A O 1
ATOM 707 N N . ILE A 1 87 ? 8.210 15.459 -2.070 1.00 95.12 87 ILE A N 1
ATOM 708 C CA . ILE A 1 87 ? 8.193 16.933 -1.999 1.00 95.12 87 ILE A CA 1
ATOM 709 C C . ILE A 1 87 ? 9.179 17.534 -3.009 1.00 95.12 87 ILE A C 1
ATOM 711 O O . ILE A 1 87 ? 8.841 18.479 -3.724 1.00 95.12 87 ILE A O 1
ATOM 715 N N . ASN A 1 88 ? 10.360 16.930 -3.136 1.00 96.12 88 ASN A N 1
ATOM 716 C CA . ASN A 1 88 ? 11.404 17.349 -4.071 1.00 96.12 88 ASN A CA 1
ATOM 717 C C . ASN A 1 88 ? 11.212 16.819 -5.503 1.00 96.12 88 ASN A C 1
ATOM 719 O O . ASN A 1 88 ? 12.093 16.984 -6.345 1.00 96.12 88 ASN A O 1
ATOM 723 N N . ARG A 1 89 ? 10.059 16.205 -5.809 1.00 93.62 89 ARG A N 1
ATOM 724 C CA . ARG A 1 89 ? 9.714 15.653 -7.133 1.00 93.62 89 ARG A CA 1
ATOM 725 C C . ARG A 1 89 ? 10.704 14.599 -7.646 1.00 93.62 89 ARG A C 1
ATOM 727 O O . ARG A 1 89 ? 10.838 14.416 -8.854 1.00 93.62 89 ARG A O 1
ATOM 734 N N . ILE A 1 90 ? 11.354 13.878 -6.738 1.00 91.62 90 ILE A N 1
ATOM 735 C CA . ILE A 1 90 ? 12.217 12.739 -7.044 1.00 91.62 90 ILE A CA 1
ATOM 736 C C . ILE A 1 90 ? 11.323 11.491 -7.126 1.00 91.62 90 ILE A C 1
ATOM 738 O O . ILE A 1 90 ? 10.754 11.069 -6.114 1.00 91.62 90 ILE A O 1
ATOM 742 N N . PRO A 1 91 ? 11.126 10.905 -8.320 1.00 87.12 91 PRO A N 1
ATOM 743 C CA . PRO A 1 91 ? 10.171 9.822 -8.491 1.00 87.12 91 PRO A CA 1
ATOM 744 C C . PRO A 1 91 ? 10.724 8.505 -7.944 1.00 87.12 91 PRO A C 1
ATOM 746 O O . PRO A 1 91 ? 11.807 8.073 -8.326 1.00 87.12 91 PRO A O 1
ATOM 749 N N . HIS A 1 92 ? 9.922 7.814 -7.133 1.00 88.25 92 HIS A N 1
ATOM 750 C CA . HIS A 1 92 ? 10.243 6.477 -6.635 1.00 88.25 92 HIS A CA 1
ATOM 751 C C . HIS A 1 92 ? 9.333 5.396 -7.203 1.00 88.25 92 HIS A C 1
ATOM 753 O O . HIS A 1 92 ? 8.144 5.599 -7.479 1.00 88.25 92 HIS A O 1
ATOM 759 N N . ALA A 1 93 ? 9.913 4.208 -7.338 1.00 86.31 93 ALA A N 1
ATOM 760 C CA . ALA A 1 93 ? 9.172 2.965 -7.454 1.00 86.31 93 ALA A CA 1
ATOM 761 C C . ALA A 1 93 ? 9.006 2.366 -6.059 1.00 86.31 93 ALA A C 1
ATOM 763 O O . ALA A 1 93 ? 9.885 2.501 -5.213 1.00 86.31 93 ALA A O 1
ATOM 764 N N . GLY A 1 94 ? 7.898 1.674 -5.818 1.00 84.50 94 GLY A N 1
ATOM 765 C CA . GLY A 1 94 ? 7.717 0.967 -4.557 1.00 84.50 94 GLY A CA 1
ATOM 766 C C . GLY A 1 94 ? 6.809 -0.233 -4.710 1.00 84.50 94 GLY A C 1
ATOM 767 O O . GLY A 1 94 ? 5.926 -0.260 -5.571 1.00 84.50 94 GLY A O 1
ATOM 768 N N . ASN A 1 95 ? 7.051 -1.235 -3.876 1.00 88.56 95 ASN A N 1
ATOM 769 C CA . ASN A 1 95 ? 6.300 -2.475 -3.850 1.00 88.56 95 ASN A CA 1
ATOM 770 C C . ASN A 1 95 ? 5.394 -2.516 -2.603 1.00 88.56 95 ASN A C 1
ATOM 772 O O . ASN A 1 95 ? 5.145 -1.478 -1.984 1.00 88.56 95 ASN A O 1
ATOM 776 N N . CYS A 1 96 ? 4.843 -3.677 -2.257 1.00 89.94 96 CYS A N 1
ATOM 777 C CA . CYS A 1 96 ? 3.998 -3.884 -1.085 1.00 89.94 96 CYS A CA 1
ATOM 778 C C . CYS A 1 96 ? 4.637 -3.340 0.204 1.00 89.94 96 CYS A C 1
ATOM 780 O O . CYS A 1 96 ? 3.982 -2.588 0.921 1.00 89.94 96 CYS A O 1
ATOM 782 N N . GLY A 1 97 ? 5.926 -3.612 0.437 1.00 90.06 97 GLY A N 1
ATOM 783 C CA . GLY A 1 97 ? 6.674 -3.141 1.608 1.00 90.06 97 GLY A CA 1
ATOM 784 C C . GLY A 1 97 ? 6.675 -1.619 1.762 1.00 90.06 97 GLY A C 1
ATOM 785 O O . GLY A 1 97 ? 6.231 -1.105 2.787 1.00 90.06 97 GLY A O 1
ATOM 786 N N . GLU A 1 98 ? 7.114 -0.888 0.736 1.00 93.81 98 GLU A N 1
ATOM 787 C CA . GLU A 1 98 ? 7.202 0.579 0.773 1.00 93.81 98 GLU A CA 1
ATOM 788 C C . GLU A 1 98 ? 5.811 1.230 0.845 1.00 93.81 98 GLU A C 1
ATOM 790 O O . GLU A 1 98 ? 5.609 2.212 1.560 1.00 93.81 98 GLU A O 1
ATOM 795 N N . ASN A 1 99 ? 4.821 0.651 0.155 1.00 95.12 99 ASN A N 1
ATOM 796 C CA . ASN A 1 99 ? 3.430 1.101 0.238 1.00 95.12 99 ASN A CA 1
ATOM 797 C C . ASN A 1 99 ? 2.855 0.918 1.653 1.00 95.12 99 ASN A C 1
ATOM 799 O O . ASN A 1 99 ? 2.199 1.826 2.166 1.00 95.12 99 ASN A O 1
ATOM 803 N N . ALA A 1 100 ? 3.096 -0.235 2.282 1.00 95.00 100 ALA A N 1
ATOM 804 C CA . ALA A 1 100 ? 2.632 -0.531 3.634 1.00 95.00 100 ALA A CA 1
ATOM 805 C C . ALA A 1 100 ? 3.310 0.365 4.679 1.00 95.00 100 ALA A C 1
ATOM 807 O O . ALA A 1 100 ? 2.624 0.860 5.567 1.00 95.00 100 ALA A O 1
ATOM 808 N N . ILE A 1 101 ? 4.615 0.639 4.541 1.00 95.56 101 ILE A N 1
ATOM 809 C CA . ILE A 1 101 ? 5.352 1.587 5.397 1.00 95.56 101 ILE A CA 1
ATOM 810 C C . ILE A 1 101 ? 4.707 2.976 5.343 1.00 95.56 101 ILE A C 1
ATOM 812 O O . ILE A 1 101 ? 4.341 3.529 6.378 1.00 95.56 101 ILE A O 1
ATOM 816 N N . LEU A 1 102 ? 4.504 3.526 4.141 1.00 97.25 102 LEU A N 1
ATOM 817 C CA . LEU A 1 102 ? 3.910 4.855 3.978 1.00 97.25 102 LEU A CA 1
ATOM 818 C C . LEU A 1 102 ? 2.490 4.936 4.548 1.00 97.25 102 LEU A C 1
ATOM 820 O O . LEU A 1 102 ? 2.145 5.916 5.204 1.00 97.25 102 LEU A O 1
ATOM 824 N N . ALA A 1 103 ? 1.657 3.918 4.313 1.00 97.94 103 ALA A N 1
ATOM 825 C CA . ALA A 1 103 ? 0.304 3.892 4.863 1.00 97.94 103 ALA A CA 1
ATOM 826 C C . ALA A 1 103 ? 0.294 3.735 6.388 1.00 97.94 103 ALA A C 1
ATOM 828 O O . ALA A 1 103 ? -0.507 4.392 7.050 1.00 97.94 103 ALA A O 1
ATOM 829 N N . TYR A 1 104 ? 1.185 2.908 6.941 1.00 97.38 104 TYR A N 1
ATOM 830 C CA . TYR A 1 104 ? 1.320 2.704 8.380 1.00 97.38 104 TYR A CA 1
ATOM 831 C C . TYR A 1 104 ? 1.644 4.023 9.084 1.00 97.38 104 TYR A C 1
ATOM 833 O O . TYR A 1 104 ? 0.880 4.453 9.945 1.00 97.38 104 TYR A O 1
ATOM 841 N N . TYR A 1 105 ? 2.698 4.723 8.657 1.00 97.19 105 TYR A N 1
ATOM 842 C CA . TYR A 1 105 ? 3.088 5.985 9.289 1.00 97.19 105 TYR A CA 1
ATOM 843 C C . TYR A 1 105 ? 2.100 7.120 9.036 1.00 97.19 105 TYR A C 1
ATOM 845 O O . TYR A 1 105 ? 1.843 7.913 9.936 1.00 97.19 105 TYR A O 1
ATOM 853 N N . TYR A 1 106 ? 1.448 7.152 7.870 1.00 97.81 106 TYR A N 1
ATOM 854 C CA . TYR A 1 106 ? 0.356 8.095 7.627 1.00 97.81 106 TYR A CA 1
ATOM 855 C C . TYR A 1 106 ? -0.781 7.957 8.647 1.00 97.81 106 TYR A C 1
ATOM 857 O O . TYR A 1 106 ? -1.334 8.970 9.096 1.00 97.81 106 TYR A O 1
ATOM 865 N N . LEU A 1 107 ? -1.155 6.713 8.969 1.00 97.06 107 LEU A N 1
ATOM 866 C CA . LEU A 1 107 ? -2.191 6.399 9.949 1.00 97.06 107 LEU A CA 1
ATOM 867 C C . LEU A 1 107 ? -1.692 6.654 11.375 1.00 97.06 107 LEU A C 1
ATOM 869 O O . LEU A 1 107 ? -2.430 7.243 12.162 1.00 97.06 107 LEU A O 1
ATOM 873 N N . LEU A 1 108 ? -0.446 6.284 11.685 1.00 95.12 108 LEU A N 1
ATOM 874 C CA . LEU A 1 108 ? 0.167 6.491 12.999 1.00 95.12 108 LEU A CA 1
ATOM 875 C C . LEU A 1 108 ? 0.237 7.981 13.363 1.00 95.12 108 LEU A C 1
ATOM 877 O O . LEU A 1 108 ? -0.218 8.372 14.434 1.00 95.12 108 LEU A O 1
ATOM 881 N N . ASP A 1 109 ? 0.660 8.834 12.426 1.00 95.62 109 ASP A N 1
ATOM 882 C CA . ASP A 1 109 ? 0.692 10.296 12.595 1.00 95.62 109 ASP A CA 1
ATOM 883 C C . ASP A 1 109 ? -0.712 10.913 12.783 1.00 95.62 109 ASP A C 1
ATOM 885 O O . ASP A 1 109 ? -0.862 12.094 13.097 1.00 95.62 109 ASP A O 1
ATOM 889 N N . ARG A 1 110 ? -1.771 10.125 12.561 1.00 96.62 110 ARG A N 1
ATOM 890 C CA . ARG A 1 110 ? -3.180 10.513 12.716 1.00 96.62 110 ARG A CA 1
ATOM 891 C C . ARG A 1 110 ? -3.901 9.687 13.779 1.00 96.62 110 ARG A C 1
ATOM 893 O O . ARG A 1 110 ? -5.124 9.792 13.861 1.00 96.62 110 ARG A O 1
ATOM 900 N N . ALA A 1 111 ? -3.180 8.929 14.609 1.00 93.25 111 ALA A N 1
ATOM 901 C CA . ALA A 1 111 ? -3.752 8.001 15.584 1.00 93.25 111 ALA A CA 1
ATOM 902 C C . ALA A 1 111 ? -4.827 8.651 16.471 1.00 93.25 111 ALA A C 1
ATOM 904 O O . ALA A 1 111 ? -5.932 8.132 16.553 1.00 93.25 111 ALA A O 1
ATOM 905 N N . GLN A 1 112 ? -4.585 9.851 17.008 1.00 93.81 112 GLN A N 1
ATOM 906 C CA . GLN A 1 112 ? -5.575 10.563 17.836 1.00 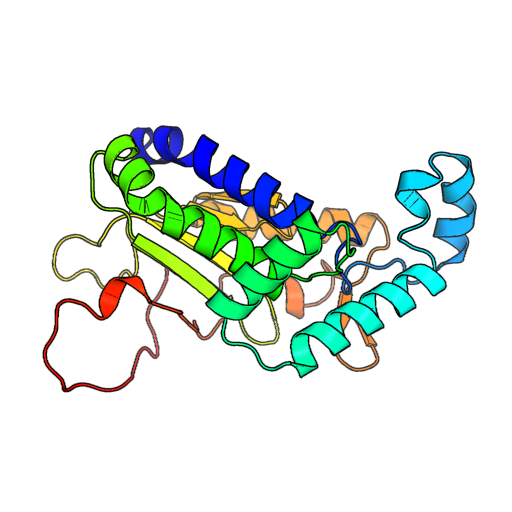93.81 112 GLN A CA 1
ATOM 907 C C . GLN A 1 112 ? -6.888 10.879 17.095 1.00 93.81 112 GLN A C 1
ATOM 909 O O . GLN A 1 112 ? -7.974 10.834 17.678 1.00 93.81 112 GLN A O 1
ATOM 914 N N . ARG A 1 113 ? -6.814 11.192 15.793 1.00 95.94 113 ARG A N 1
ATOM 915 C CA . ARG A 1 113 ? -8.008 11.436 14.965 1.00 95.94 113 ARG A CA 1
ATOM 916 C C . ARG A 1 113 ? -8.763 10.139 14.699 1.00 95.94 113 ARG A C 1
ATOM 918 O O . ARG A 1 113 ? -9.988 10.159 14.656 1.00 95.94 113 ARG A O 1
ATOM 925 N N . LEU A 1 114 ? -8.037 9.034 14.534 1.00 96.06 114 LEU A N 1
ATOM 926 C CA . LEU A 1 114 ? -8.616 7.701 14.376 1.00 96.06 114 LEU A CA 1
ATOM 927 C C . LEU A 1 114 ? -9.302 7.252 15.671 1.00 96.06 114 LEU A C 1
ATOM 929 O O . LEU A 1 114 ? -10.448 6.817 15.605 1.00 96.06 114 LEU A O 1
ATOM 933 N N . ASP A 1 115 ? -8.658 7.451 16.825 1.00 95.44 115 ASP A N 1
ATOM 934 C CA . ASP A 1 115 ? -9.222 7.153 18.148 1.00 95.44 115 ASP A CA 1
ATOM 935 C C . ASP A 1 115 ? -10.538 7.930 18.358 1.00 95.44 115 ASP A C 1
ATOM 937 O O . ASP A 1 115 ? -11.574 7.370 18.722 1.00 95.44 115 ASP A O 1
ATOM 941 N N . SER A 1 116 ? -10.528 9.227 18.027 1.00 95.94 116 SER A N 1
ATOM 942 C CA . SER A 1 116 ? -11.710 10.095 18.119 1.00 95.94 116 SER A CA 1
ATOM 943 C C . SER A 1 116 ? -12.841 9.651 17.183 1.00 95.94 116 SER A C 1
ATOM 945 O O . SER A 1 116 ? -14.005 9.630 17.583 1.00 95.94 116 SER A O 1
ATOM 947 N N . ALA A 1 117 ? -12.518 9.277 15.940 1.00 95.25 117 ALA A N 1
ATOM 948 C CA . ALA A 1 117 ? -13.499 8.808 14.961 1.00 95.25 117 ALA A CA 1
ATOM 949 C C . ALA A 1 117 ? -14.113 7.457 15.363 1.00 95.25 117 ALA A C 1
ATOM 951 O O . ALA A 1 117 ? -15.324 7.264 15.234 1.00 95.25 117 ALA A O 1
ATOM 952 N N . ALA A 1 118 ? -13.289 6.542 15.875 1.00 94.31 118 ALA A N 1
ATOM 953 C CA . ALA A 1 118 ? -13.708 5.224 16.340 1.00 94.31 118 ALA A CA 1
ATOM 954 C C . ALA A 1 118 ? -14.410 5.258 17.708 1.00 94.31 118 ALA A C 1
ATOM 956 O O . ALA A 1 118 ? -15.073 4.288 18.068 1.00 94.31 118 ALA A O 1
ATOM 957 N N . LYS A 1 119 ? -14.286 6.364 18.460 1.00 94.50 119 LYS A N 1
ATOM 958 C CA . LYS A 1 119 ? -14.733 6.505 19.859 1.00 94.50 119 LYS A CA 1
ATOM 959 C C . LYS A 1 119 ? -14.110 5.463 20.796 1.00 94.50 119 LYS A C 1
ATOM 961 O O . LYS A 1 119 ? -14.711 5.079 21.794 1.00 94.50 119 LYS A O 1
ATOM 966 N N . THR A 1 120 ? -12.922 4.986 20.445 1.00 92.94 120 THR A N 1
ATOM 967 C CA . THR A 1 120 ? -12.150 3.989 21.186 1.00 92.94 120 THR A CA 1
ATOM 968 C C . THR A 1 120 ? -10.707 4.023 20.701 1.00 92.94 120 THR A C 1
ATOM 970 O O . THR A 1 120 ? -10.443 4.481 19.590 1.00 92.94 120 THR A O 1
ATOM 973 N N . GLU A 1 121 ? -9.775 3.530 21.510 1.00 92.38 121 GLU A N 1
ATOM 974 C CA . GLU A 1 121 ? -8.375 3.432 21.110 1.00 92.38 121 GLU A CA 1
ATOM 975 C C . GLU A 1 121 ? -8.198 2.400 19.984 1.00 92.38 121 GLU A C 1
ATOM 977 O O . GLU A 1 121 ? -8.543 1.222 20.132 1.00 92.38 121 GLU A O 1
ATOM 982 N N . VAL A 1 122 ? -7.637 2.842 18.856 1.00 93.00 122 VAL A N 1
ATOM 983 C CA . VAL A 1 122 ? -7.309 1.975 17.724 1.00 93.00 122 VAL A CA 1
ATOM 984 C C . VAL A 1 122 ? -5.883 1.449 17.831 1.00 93.00 122 VAL A C 1
ATOM 986 O O . VAL A 1 122 ? -4.945 2.152 18.198 1.00 93.00 122 VAL A O 1
ATOM 989 N N . GLN A 1 123 ? -5.677 0.209 17.427 1.00 92.06 123 GLN A N 1
ATOM 990 C CA . GLN A 1 123 ? -4.356 -0.374 17.252 1.00 92.06 123 GLN A CA 1
ATOM 991 C C . GLN A 1 123 ? -4.061 -0.491 15.762 1.00 92.06 123 GLN A C 1
ATOM 993 O O . GLN A 1 123 ? -4.919 -0.900 14.981 1.00 92.06 123 GLN A O 1
ATOM 998 N N . ILE A 1 124 ? -2.849 -0.098 15.373 1.00 92.12 124 ILE A N 1
ATOM 999 C CA . ILE A 1 124 ? -2.380 -0.094 13.988 1.00 92.12 124 ILE A CA 1
ATOM 1000 C C . ILE A 1 124 ? -1.166 -1.011 13.934 1.00 92.12 124 ILE A C 1
ATOM 1002 O O . ILE A 1 124 ? -0.246 -0.863 14.734 1.00 92.12 124 ILE A O 1
ATOM 1006 N N . MET A 1 125 ? -1.162 -1.952 13.000 1.00 90.12 125 MET A N 1
ATOM 1007 C CA . MET A 1 125 ? -0.089 -2.927 12.838 1.00 90.12 125 MET A CA 1
ATOM 1008 C C . MET A 1 125 ? 0.336 -2.967 11.379 1.00 90.12 125 MET A C 1
ATOM 1010 O O . MET A 1 125 ? -0.501 -3.125 10.490 1.00 90.12 125 MET A O 1
ATOM 1014 N N . ARG A 1 126 ? 1.639 -2.870 11.116 1.00 90.38 126 ARG A N 1
ATOM 1015 C CA . ARG A 1 126 ? 2.188 -3.262 9.816 1.00 90.38 126 ARG A CA 1
ATOM 1016 C C . ARG A 1 126 ? 2.367 -4.776 9.819 1.00 90.38 126 ARG A C 1
ATOM 1018 O O . ARG A 1 126 ? 2.949 -5.320 10.751 1.00 90.38 126 ARG A O 1
ATOM 1025 N N . VAL A 1 127 ? 1.851 -5.436 8.791 1.00 86.25 127 VAL A N 1
ATOM 1026 C CA . VAL A 1 127 ? 1.926 -6.885 8.610 1.00 86.25 127 VAL A CA 1
ATOM 1027 C C . VAL A 1 127 ? 2.802 -7.178 7.412 1.00 86.25 127 VAL A C 1
ATOM 1029 O O . VAL A 1 127 ? 2.569 -6.635 6.332 1.00 86.25 127 VAL A O 1
ATOM 1032 N N . TYR A 1 128 ? 3.778 -8.059 7.602 1.00 83.12 128 TYR A N 1
ATOM 1033 C CA . TYR A 1 128 ? 4.501 -8.709 6.520 1.00 83.12 128 TYR A CA 1
ATOM 1034 C C . TYR A 1 128 ? 4.254 -10.215 6.571 1.00 83.12 128 TYR A C 1
ATOM 1036 O O . TYR A 1 128 ? 4.386 -10.844 7.623 1.00 83.12 128 TYR A O 1
ATOM 1044 N N . LEU A 1 129 ? 3.874 -10.767 5.425 1.00 77.81 129 LEU A N 1
ATOM 1045 C CA . LEU A 1 129 ? 3.709 -12.188 5.186 1.00 77.81 129 LEU A CA 1
ATOM 1046 C C . LEU A 1 129 ? 4.926 -12.667 4.388 1.00 77.81 129 LEU A C 1
ATOM 1048 O O . LEU A 1 129 ? 5.130 -12.175 3.276 1.00 77.81 129 LEU A O 1
ATOM 1052 N N . PRO A 1 130 ? 5.734 -13.602 4.915 1.00 69.00 130 PRO A N 1
ATOM 1053 C CA . PRO A 1 130 ? 6.902 -14.108 4.210 1.00 69.00 130 PRO A CA 1
ATOM 1054 C C . PRO A 1 130 ? 6.502 -14.947 2.991 1.00 69.00 130 PRO A C 1
ATOM 1056 O O . PRO A 1 130 ? 5.323 -15.177 2.708 1.00 69.00 130 PRO A O 1
ATOM 1059 N N . ALA A 1 131 ? 7.509 -15.431 2.264 1.00 61.38 131 ALA A N 1
ATOM 1060 C CA . ALA A 1 131 ? 7.318 -16.419 1.213 1.00 61.38 131 ALA A CA 1
ATOM 1061 C C . ALA A 1 131 ? 6.434 -17.598 1.701 1.00 61.38 131 ALA A C 1
ATOM 1063 O O . ALA A 1 131 ? 6.532 -18.001 2.863 1.00 61.38 131 ALA A O 1
ATOM 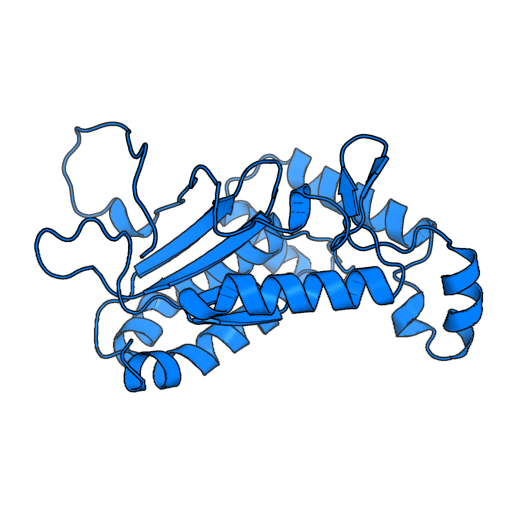1064 N N . PRO A 1 132 ? 5.565 -18.148 0.836 1.00 58.50 132 PRO A N 1
ATOM 1065 C CA . PRO A 1 132 ? 5.520 -17.916 -0.607 1.00 58.50 132 PRO A CA 1
ATOM 1066 C C . PRO A 1 132 ? 4.682 -16.684 -1.010 1.00 58.50 132 PRO A C 1
ATOM 1068 O O . PRO A 1 132 ? 4.622 -16.353 -2.187 1.00 58.50 132 PRO A O 1
ATOM 1071 N N . VAL A 1 133 ? 4.083 -15.984 -0.040 1.00 63.84 133 VAL A N 1
ATOM 1072 C CA . VAL A 1 133 ? 3.199 -14.830 -0.260 1.00 63.84 133 VAL A CA 1
ATOM 1073 C C . VAL A 1 133 ? 3.960 -13.527 -0.509 1.00 63.84 133 VAL A C 1
ATOM 1075 O O . VAL A 1 133 ? 3.568 -12.777 -1.401 1.00 63.84 133 VAL A O 1
ATOM 1078 N N . ASP A 1 134 ? 5.024 -13.270 0.261 1.00 74.75 134 ASP A N 1
ATOM 1079 C CA . ASP A 1 134 ? 5.894 -12.080 0.153 1.00 74.75 134 ASP A CA 1
ATOM 1080 C C . ASP A 1 134 ? 5.099 -10.773 -0.036 1.00 74.75 134 ASP A C 1
ATOM 1082 O O . ASP A 1 134 ? 5.176 -10.072 -1.053 1.00 74.75 134 ASP A O 1
ATOM 1086 N N . HIS A 1 135 ? 4.247 -10.471 0.947 1.00 85.44 135 HIS A N 1
ATOM 1087 C CA . HIS A 1 135 ? 3.332 -9.336 0.865 1.00 85.44 135 HIS A CA 1
ATOM 1088 C C . HIS A 1 135 ? 3.257 -8.550 2.164 1.00 85.44 135 HIS A C 1
ATOM 1090 O O . HIS A 1 135 ? 3.296 -9.114 3.253 1.00 85.44 135 HIS A O 1
ATOM 1096 N N . ALA A 1 136 ? 3.099 -7.234 2.046 1.00 89.25 136 ALA A N 1
ATOM 1097 C CA . ALA A 1 136 ? 2.954 -6.336 3.182 1.00 89.25 136 ALA A CA 1
ATOM 1098 C C . ALA A 1 136 ? 1.702 -5.464 3.063 1.00 89.25 136 ALA A C 1
ATOM 1100 O O . ALA A 1 136 ? 1.386 -4.948 1.988 1.00 89.25 136 ALA A O 1
ATOM 1101 N N . PHE A 1 137 ? 1.022 -5.258 4.188 1.00 93.12 137 PHE A N 1
ATOM 1102 C CA . PHE A 1 137 ? -0.153 -4.396 4.320 1.00 93.12 137 PHE A CA 1
ATOM 1103 C C . PHE A 1 137 ? -0.283 -3.884 5.761 1.00 93.12 137 PHE A C 1
ATOM 1105 O O . PHE A 1 137 ? 0.563 -4.154 6.611 1.00 93.12 137 PHE A O 1
ATOM 1112 N N . VAL A 1 138 ? -1.325 -3.102 6.036 1.00 95.38 138 VAL A N 1
ATOM 1113 C CA . VAL A 1 138 ? -1.603 -2.549 7.365 1.00 95.38 138 VAL A CA 1
ATOM 1114 C C . VAL A 1 138 ? -2.917 -3.114 7.889 1.00 95.38 138 VAL A C 1
ATOM 1116 O O . VAL A 1 138 ? -3.899 -3.196 7.152 1.00 95.38 138 VAL A O 1
ATOM 1119 N N . LEU A 1 139 ? -2.941 -3.482 9.163 1.00 94.62 139 LEU A N 1
ATOM 1120 C CA . LEU A 1 139 ? -4.152 -3.773 9.916 1.00 94.62 139 LEU A CA 1
ATOM 1121 C C . LEU A 1 139 ? -4.469 -2.609 10.846 1.00 94.62 139 LEU A C 1
ATOM 1123 O O . LEU A 1 139 ? -3.570 -2.013 11.441 1.00 94.62 139 LEU A O 1
ATOM 1127 N N . ILE A 1 140 ? -5.755 -2.314 10.991 1.00 94.50 140 ILE A N 1
ATOM 1128 C CA . ILE A 1 140 ? -6.270 -1.441 12.042 1.00 94.50 140 ILE A CA 1
ATOM 1129 C C . ILE A 1 140 ? -7.413 -2.152 12.754 1.00 94.50 140 ILE A C 1
ATOM 1131 O O . ILE A 1 140 ? -8.240 -2.795 12.113 1.00 94.50 140 ILE A O 1
ATOM 1135 N N . GLY A 1 141 ? -7.470 -2.054 14.071 1.00 93.88 141 GLY A N 1
ATOM 1136 C CA . GLY A 1 141 ? -8.521 -2.683 14.859 1.00 93.88 141 GLY A CA 1
ATOM 1137 C C . GLY A 1 141 ? -8.611 -2.080 16.245 1.00 93.88 141 GLY A C 1
ATOM 1138 O O . GLY A 1 141 ? -7.984 -1.064 16.534 1.00 93.88 141 GLY A O 1
ATOM 1139 N N . THR A 1 142 ? -9.395 -2.709 17.102 1.00 91.38 142 THR A N 1
ATOM 1140 C CA . THR A 1 142 ? -9.475 -2.388 18.524 1.00 91.38 142 THR A CA 1
ATOM 1141 C C . THR A 1 142 ? -8.682 -3.403 19.326 1.00 91.38 142 THR A C 1
ATOM 1143 O O . THR A 1 142 ? -8.483 -4.539 18.887 1.00 91.38 142 THR A O 1
ATOM 1146 N N . ARG A 1 143 ? -8.250 -3.007 20.524 1.00 86.12 143 ARG A N 1
ATOM 1147 C CA . ARG A 1 143 ? -7.680 -3.960 21.474 1.00 86.12 143 ARG A CA 1
ATOM 1148 C C . ARG A 1 143 ? -8.719 -5.055 21.775 1.00 86.12 143 ARG A C 1
ATOM 1150 O O . ARG A 1 143 ? -9.873 -4.702 22.021 1.00 86.12 143 ARG A O 1
ATOM 1157 N N . PRO A 1 144 ? -8.334 -6.340 21.767 1.00 84.69 144 PRO A N 1
ATOM 1158 C CA . PRO A 1 144 ? -9.228 -7.418 22.165 1.00 84.69 144 PRO A CA 1
ATOM 1159 C C . PRO A 1 144 ? -9.714 -7.260 23.609 1.00 84.69 144 PRO A C 1
ATOM 1161 O O . PRO A 1 144 ? -8.946 -6.833 24.477 1.00 84.69 144 PRO A O 1
ATOM 1164 N N . ALA A 1 145 ? -10.965 -7.625 23.880 1.00 79.81 145 ALA A N 1
ATOM 1165 C CA . ALA A 1 145 ? -11.502 -7.635 25.236 1.00 79.81 145 ALA A CA 1
ATOM 1166 C C . ALA A 1 145 ? -11.107 -8.926 25.984 1.00 79.81 145 ALA A C 1
ATOM 1168 O O . ALA A 1 145 ? -11.166 -10.030 25.441 1.00 79.81 145 ALA A O 1
ATOM 1169 N N . GLY A 1 146 ? -10.739 -8.800 27.265 1.00 76.25 146 GLY A N 1
ATOM 1170 C CA . GLY A 1 146 ? -10.440 -9.941 28.144 1.00 76.25 146 GLY A CA 1
ATOM 1171 C C . GLY A 1 146 ? -9.220 -10.776 27.721 1.00 76.25 146 GLY A C 1
ATOM 1172 O O . GLY A 1 146 ? -8.287 -10.272 27.102 1.00 76.25 146 GLY A O 1
ATOM 1173 N N . TYR A 1 147 ? -9.225 -12.070 28.063 1.00 66.62 147 TYR A N 1
ATOM 1174 C CA . TYR A 1 147 ? -8.167 -13.041 27.722 1.00 66.62 147 TYR A CA 1
ATOM 1175 C C . TYR A 1 147 ? -8.315 -13.609 26.298 1.00 66.62 147 TYR A C 1
ATOM 1177 O O . TYR A 1 147 ? -8.195 -14.815 26.070 1.00 66.62 147 TYR A O 1
ATOM 1185 N N . SER A 1 148 ? -8.629 -12.750 25.329 1.00 73.94 148 SER A N 1
ATOM 1186 C CA . SER A 1 148 ? -8.735 -13.152 23.928 1.00 73.94 148 SER A CA 1
ATOM 1187 C C . SER A 1 148 ? -7.354 -13.483 23.348 1.00 73.94 148 SER A C 1
ATOM 1189 O O . SER A 1 148 ? -6.371 -12.798 23.621 1.00 73.94 148 SER A O 1
ATOM 1191 N N . ARG A 1 149 ? -7.276 -14.536 22.523 1.00 75.56 149 ARG A N 1
ATOM 1192 C CA . ARG A 1 149 ? -6.059 -14.898 21.763 1.00 75.56 149 ARG A CA 1
ATOM 1193 C C . ARG A 1 149 ? -5.914 -14.108 20.459 1.00 75.56 149 ARG A C 1
ATOM 1195 O O . ARG A 1 149 ? -4.985 -14.367 19.696 1.00 75.56 149 ARG A O 1
ATOM 1202 N N . LEU A 1 150 ? -6.857 -13.214 20.170 1.00 73.44 150 LEU A N 1
ATOM 1203 C CA . LEU A 1 150 ? -6.819 -12.380 18.978 1.00 73.44 150 LEU A CA 1
ATOM 1204 C C . LEU A 1 150 ? -5.750 -11.303 19.122 1.00 73.44 150 LEU A C 1
ATOM 1206 O O . LEU A 1 150 ? -5.528 -10.779 20.206 1.00 73.44 150 LEU A O 1
ATOM 1210 N N . LEU A 1 151 ? -5.124 -10.939 18.006 1.00 78.44 151 LEU A N 1
ATOM 1211 C CA . LEU A 1 151 ? -4.223 -9.786 17.956 1.00 78.44 151 LEU A CA 1
ATOM 1212 C C . LEU A 1 151 ? -5.005 -8.469 17.960 1.00 78.44 151 LEU A C 1
ATOM 1214 O O . LEU A 1 151 ? -4.577 -7.499 18.574 1.00 78.44 151 LEU A O 1
ATOM 1218 N N . LEU A 1 152 ? -6.148 -8.448 17.271 1.00 85.88 152 LEU A N 1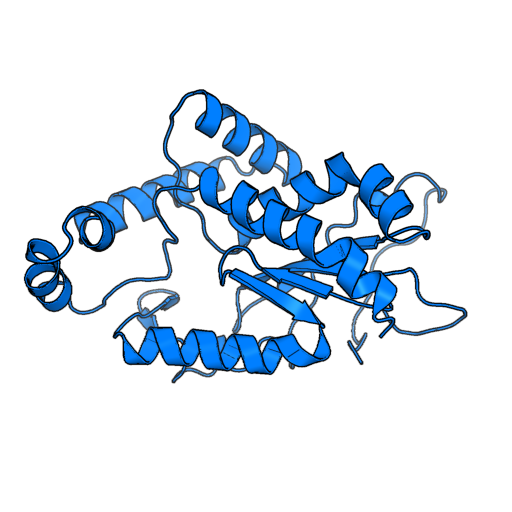
ATOM 1219 C CA . LEU A 1 152 ? -7.031 -7.298 17.114 1.00 85.88 152 LEU A CA 1
ATOM 1220 C C . LEU A 1 152 ? -8.488 -7.764 17.072 1.00 85.88 152 LEU A C 1
ATOM 1222 O O . LEU A 1 152 ? -8.793 -8.822 16.527 1.00 85.88 152 LEU A O 1
ATOM 1226 N N . GLU A 1 153 ? -9.388 -6.926 17.572 1.00 88.12 153 GLU A N 1
ATOM 1227 C CA . GLU A 1 153 ? -10.823 -7.001 17.299 1.00 88.12 153 GLU A CA 1
ATOM 1228 C C . GLU A 1 153 ? -11.224 -5.957 16.248 1.00 88.12 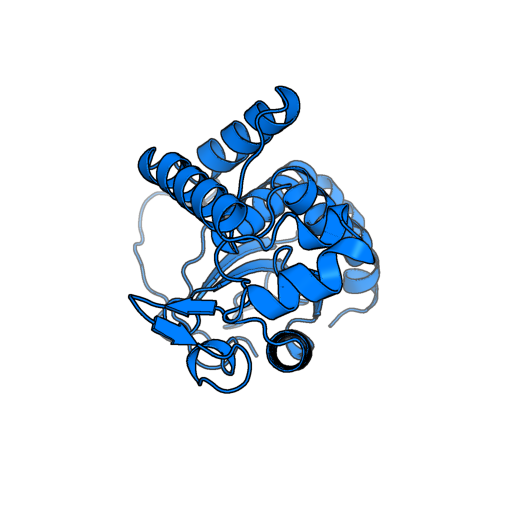153 GLU A C 1
ATOM 1230 O O . GLU A 1 153 ? -10.459 -5.045 15.930 1.00 88.12 153 GLU A O 1
ATOM 1235 N N . ASN A 1 154 ? -12.426 -6.095 15.677 1.00 91.38 154 ASN A N 1
ATOM 1236 C CA . ASN A 1 154 ? -12.974 -5.165 14.676 1.00 91.38 154 ASN A CA 1
ATOM 1237 C C . ASN A 1 154 ? -11.984 -4.824 13.545 1.00 91.38 154 ASN A C 1
ATOM 1239 O O . ASN A 1 154 ? -11.848 -3.675 13.137 1.00 91.38 154 ASN A O 1
ATOM 1243 N N . THR A 1 155 ? -11.260 -5.826 13.049 1.00 92.12 155 THR A N 1
ATOM 1244 C CA . THR A 1 155 ? -10.077 -5.601 12.218 1.00 92.12 155 THR A CA 1
ATOM 1245 C C . THR A 1 155 ? -10.402 -5.268 10.765 1.00 92.12 155 THR A C 1
ATOM 1247 O O . THR A 1 155 ? -11.057 -6.037 10.058 1.00 92.12 155 THR A O 1
ATOM 1250 N N . LEU A 1 156 ? -9.852 -4.157 10.287 1.00 95.62 156 LEU A N 1
ATOM 1251 C CA . LEU A 1 156 ? -9.847 -3.755 8.887 1.00 95.62 156 LEU A CA 1
ATOM 1252 C C . LEU A 1 156 ? -8.440 -3.898 8.303 1.00 95.62 156 LEU A C 1
ATOM 1254 O O . LEU A 1 156 ? -7.435 -3.627 8.962 1.00 95.62 156 LEU A O 1
ATOM 1258 N N . VAL A 1 157 ? -8.385 -4.277 7.033 1.00 95.12 157 VAL A N 1
ATOM 1259 C CA . VAL A 1 157 ? -7.177 -4.324 6.216 1.00 95.12 157 VAL A CA 1
ATOM 1260 C C . VAL A 1 157 ? -7.077 -3.044 5.398 1.00 95.12 157 VAL A C 1
ATOM 1262 O O . VAL A 1 157 ? -8.057 -2.587 4.810 1.00 95.12 157 VAL A O 1
ATOM 1265 N N . CYS A 1 158 ? -5.873 -2.493 5.318 1.00 97.44 158 CYS A N 1
ATOM 1266 C CA . CYS A 1 158 ? -5.485 -1.424 4.416 1.00 97.44 158 CYS A CA 1
ATOM 1267 C C . CYS A 1 158 ? -4.274 -1.885 3.604 1.00 97.44 158 CYS A C 1
ATOM 1269 O O . CYS A 1 158 ? -3.151 -1.947 4.103 1.00 97.44 158 CYS A O 1
ATOM 1271 N N . ASP A 1 159 ? -4.510 -2.204 2.335 1.00 95.62 159 ASP A N 1
ATOM 1272 C CA . ASP A 1 159 ? -3.482 -2.607 1.385 1.00 95.62 159 ASP A CA 1
ATOM 1273 C C . ASP A 1 159 ? -3.402 -1.590 0.231 1.00 95.62 159 ASP A C 1
ATOM 1275 O O . ASP A 1 159 ? -4.178 -1.644 -0.737 1.00 95.62 159 ASP A O 1
ATOM 1279 N N . PRO A 1 160 ? -2.448 -0.642 0.290 1.00 94.94 160 PRO A N 1
ATOM 1280 C CA . PRO A 1 160 ? -2.286 0.368 -0.751 1.00 94.94 160 PRO A CA 1
ATOM 1281 C C . PRO A 1 160 ? -1.765 -0.185 -2.081 1.00 94.94 160 PRO A C 1
ATOM 1283 O O . PRO A 1 160 ? -2.016 0.404 -3.146 1.00 94.94 160 PRO A O 1
ATOM 1286 N N . TRP A 1 161 ? -1.058 -1.316 -2.050 1.00 92.00 161 TRP A N 1
ATOM 1287 C CA . TRP A 1 161 ? -0.482 -1.922 -3.243 1.00 92.00 161 TRP A CA 1
ATOM 1288 C C . TRP A 1 161 ? -1.583 -2.539 -4.111 1.00 92.00 161 TRP A C 1
ATOM 1290 O O . TRP A 1 161 ? -1.705 -2.190 -5.297 1.00 92.00 161 TRP A O 1
ATOM 1300 N N . THR A 1 162 ? -2.480 -3.333 -3.513 1.00 90.94 162 THR A N 1
ATOM 1301 C CA . THR A 1 162 ? -3.670 -3.843 -4.212 1.00 90.94 162 THR A CA 1
ATOM 1302 C C . THR A 1 162 ? -4.806 -2.831 -4.306 1.00 90.94 162 THR A C 1
ATOM 1304 O O . THR A 1 162 ? -5.660 -2.980 -5.185 1.00 90.94 162 THR A O 1
ATOM 1307 N N . LYS A 1 163 ? -4.807 -1.760 -3.505 1.00 94.81 163 LYS A N 1
ATOM 1308 C CA . LYS A 1 163 ? -5.952 -0.847 -3.314 1.00 94.81 163 LYS A CA 1
ATOM 1309 C C . LYS A 1 163 ? -7.157 -1.551 -2.682 1.00 94.81 163 LYS A C 1
ATOM 1311 O O . LYS A 1 163 ? -8.289 -1.307 -3.103 1.00 94.81 163 LYS A O 1
ATOM 1316 N N . ILE A 1 164 ? -6.911 -2.462 -1.751 1.00 95.12 164 ILE A N 1
ATOM 1317 C CA . ILE A 1 164 ? -7.964 -3.129 -0.991 1.00 95.12 164 ILE A CA 1
ATOM 1318 C C . ILE A 1 164 ? -8.054 -2.445 0.370 1.00 95.12 164 ILE A C 1
ATOM 1320 O O . ILE A 1 164 ? -7.056 -2.293 1.069 1.00 95.12 164 ILE A O 1
ATOM 1324 N N . VAL A 1 165 ? -9.261 -2.014 0.719 1.00 97.69 165 VAL A N 1
ATOM 1325 C CA . VAL A 1 165 ? -9.626 -1.638 2.082 1.00 97.69 165 VAL A CA 1
ATOM 1326 C C . VAL A 1 165 ? -10.893 -2.405 2.403 1.00 97.69 165 VAL A C 1
ATOM 1328 O O . VAL A 1 165 ? -11.885 -2.263 1.687 1.00 97.69 165 VAL A O 1
ATOM 1331 N N . CYS A 1 166 ? -10.840 -3.275 3.402 1.00 95.31 166 CYS A N 1
ATOM 1332 C CA . CYS A 1 166 ? -11.945 -4.175 3.709 1.00 95.31 166 CYS A CA 1
ATOM 1333 C C . CYS A 1 166 ? -11.850 -4.709 5.131 1.00 95.31 166 CYS A C 1
ATOM 1335 O O . CYS A 1 166 ? -10.876 -4.480 5.842 1.00 95.31 166 CYS A O 1
ATOM 1337 N N . ARG A 1 167 ? -12.860 -5.474 5.524 1.00 92.69 167 ARG A N 1
ATOM 1338 C CA . ARG A 1 167 ? -12.837 -6.292 6.733 1.00 92.69 167 ARG A CA 1
ATOM 1339 C C . ARG A 1 167 ? -11.835 -7.429 6.559 1.00 92.69 167 ARG A C 1
ATOM 1341 O O . ARG A 1 167 ? -11.657 -7.916 5.440 1.00 92.69 167 ARG A O 1
ATOM 1348 N N . LEU A 1 168 ? -11.195 -7.862 7.644 1.00 88.50 168 LEU A N 1
ATOM 1349 C CA . LEU A 1 168 ? -10.219 -8.954 7.581 1.00 88.50 168 LEU A CA 1
ATOM 1350 C C . LEU A 1 168 ? -10.814 -10.241 6.980 1.00 88.50 168 LEU A C 1
ATOM 1352 O O . LEU A 1 168 ? -10.181 -10.864 6.132 1.00 88.50 168 LEU A O 1
ATOM 1356 N N . GLU A 1 169 ? -12.057 -10.574 7.336 1.00 85.44 169 GLU A N 1
ATOM 1357 C CA . GLU A 1 169 ? -12.800 -11.735 6.813 1.00 85.44 169 GLU A CA 1
ATOM 1358 C C . GLU A 1 169 ? -13.020 -11.706 5.288 1.00 85.44 169 GLU A C 1
ATOM 1360 O O . GLU A 1 169 ? -13.094 -12.755 4.651 1.00 85.44 169 GLU A O 1
ATOM 1365 N N . ASP A 1 170 ? -13.068 -10.516 4.681 1.00 89.00 170 ASP A N 1
ATOM 1366 C CA . ASP A 1 170 ? -13.282 -10.346 3.239 1.00 89.00 170 ASP A CA 1
ATOM 1367 C C . ASP A 1 170 ? -11.963 -10.311 2.443 1.00 89.00 170 ASP A C 1
ATOM 1369 O O . ASP A 1 170 ? -11.978 -10.344 1.206 1.00 89.00 170 ASP A O 1
ATOM 1373 N N . PHE A 1 171 ? -10.816 -10.214 3.126 1.00 87.81 171 PHE A N 1
ATOM 1374 C CA . PHE A 1 171 ? -9.537 -9.906 2.488 1.00 87.81 171 PHE A CA 1
ATOM 1375 C C . PHE A 1 171 ? -9.072 -11.003 1.532 1.00 87.81 171 PHE A C 1
ATOM 1377 O O . PHE A 1 171 ? -8.722 -10.687 0.398 1.00 87.81 171 PHE A O 1
ATOM 1384 N N . ASP A 1 172 ? -9.134 -12.278 1.934 1.00 82.62 172 ASP A N 1
ATOM 1385 C CA . ASP A 1 172 ? -8.727 -13.410 1.083 1.00 82.62 172 ASP A CA 1
ATOM 1386 C C . ASP A 1 172 ? -9.518 -13.430 -0.236 1.00 82.62 172 ASP A C 1
ATOM 1388 O O . ASP A 1 172 ? -8.944 -13.506 -1.323 1.00 82.62 172 ASP A O 1
ATOM 1392 N N . LYS A 1 173 ? -10.842 -13.245 -0.161 1.00 84.25 173 LYS A N 1
ATOM 1393 C CA . LYS A 1 173 ? -11.710 -13.196 -1.343 1.00 84.25 173 LYS A CA 1
ATOM 1394 C C . LYS A 1 173 ? -11.350 -12.026 -2.262 1.00 84.25 173 LYS A C 1
ATOM 1396 O O . LYS A 1 173 ? -11.192 -12.212 -3.469 1.00 84.25 173 LYS A O 1
ATOM 1401 N N . LEU A 1 174 ? -11.227 -10.816 -1.714 1.00 89.62 174 LEU A N 1
ATOM 1402 C CA . LEU A 1 174 ? -10.907 -9.620 -2.502 1.00 89.62 174 LEU A CA 1
ATOM 1403 C C . LEU A 1 174 ? -9.497 -9.679 -3.095 1.00 89.62 174 LEU A C 1
ATOM 1405 O O . LEU A 1 174 ? -9.277 -9.209 -4.215 1.00 89.62 174 LEU A O 1
ATOM 1409 N N . TRP A 1 175 ? -8.561 -10.279 -2.367 1.00 86.19 175 TRP A N 1
ATOM 1410 C CA . TRP A 1 175 ? -7.209 -10.545 -2.823 1.00 86.19 175 TRP A CA 1
ATOM 1411 C C . TRP A 1 175 ? -7.204 -11.483 -4.030 1.00 86.19 175 TRP A C 1
ATOM 1413 O O . TRP A 1 175 ? -6.675 -11.110 -5.078 1.00 86.19 175 TRP A O 1
ATOM 1423 N N . ARG A 1 176 ? -7.864 -12.647 -3.937 1.00 83.94 176 ARG A N 1
ATOM 1424 C CA . ARG A 1 176 ? -7.968 -13.616 -5.045 1.00 83.94 176 ARG A CA 1
ATOM 1425 C C . ARG A 1 176 ? -8.565 -12.986 -6.299 1.00 83.94 176 ARG A C 1
ATOM 1427 O O . ARG A 1 176 ? -7.953 -13.060 -7.360 1.00 83.94 176 ARG A O 1
ATOM 1434 N N . LEU A 1 177 ? -9.677 -12.257 -6.162 1.00 88.19 177 LEU A N 1
ATOM 1435 C CA . LEU A 1 177 ? -10.297 -11.520 -7.274 1.00 88.19 177 LEU A CA 1
ATOM 1436 C C . LEU A 1 177 ? -9.337 -10.494 -7.894 1.00 88.19 177 LEU A C 1
ATOM 1438 O O . LEU A 1 177 ? -9.354 -10.232 -9.101 1.00 88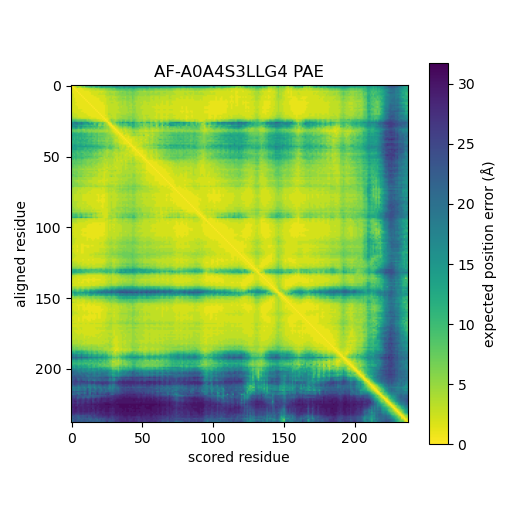.19 177 LEU A O 1
ATOM 1442 N N . LYS A 1 178 ? -8.485 -9.871 -7.073 1.00 88.75 178 LYS A N 1
ATOM 1443 C CA . LYS A 1 178 ? -7.498 -8.909 -7.556 1.00 88.75 178 LYS A CA 1
ATOM 1444 C C . LYS A 1 178 ? -6.365 -9.579 -8.324 1.00 88.75 178 LYS A C 1
ATOM 1446 O O . LYS A 1 178 ? -5.978 -9.042 -9.366 1.00 88.75 178 LYS A O 1
ATOM 1451 N N . MET A 1 179 ? -5.868 -10.706 -7.827 1.00 85.81 179 MET A N 1
ATOM 1452 C CA . MET A 1 179 ? -4.839 -11.508 -8.482 1.00 85.81 179 MET A CA 1
ATOM 1453 C C . MET A 1 179 ? -5.349 -12.093 -9.803 1.00 85.81 179 MET A C 1
ATOM 1455 O O . MET A 1 179 ? -4.696 -11.917 -10.830 1.00 85.81 179 MET A O 1
ATOM 1459 N N . GLU A 1 180 ? -6.561 -12.656 -9.816 1.00 86.81 180 GLU A N 1
ATOM 1460 C CA . GLU A 1 180 ? -7.249 -13.142 -11.020 1.00 86.81 180 GLU A CA 1
ATOM 1461 C C . GLU A 1 180 ? -7.353 -12.047 -12.083 1.00 86.81 180 GLU A C 1
ATOM 1463 O O . GLU A 1 180 ? -6.937 -12.231 -13.225 1.00 86.81 180 GLU A O 1
ATOM 1468 N N . LYS A 1 181 ? -7.808 -10.850 -11.691 1.00 88.94 181 LYS A N 1
ATOM 1469 C CA . LYS A 1 181 ? -7.894 -9.690 -12.588 1.00 88.94 181 LYS A CA 1
ATOM 1470 C C . LYS A 1 181 ? -6.540 -9.257 -13.158 1.00 88.94 181 LYS A C 1
ATOM 1472 O O . LYS A 1 181 ? -6.499 -8.576 -14.183 1.00 88.94 181 LYS A O 1
ATOM 1477 N N . TRP A 1 182 ? -5.434 -9.503 -12.464 1.00 87.69 182 TRP A N 1
ATOM 1478 C CA . TRP A 1 182 ? -4.108 -9.177 -12.988 1.00 87.69 182 TRP A CA 1
ATOM 1479 C C . TRP A 1 182 ? -3.610 -10.261 -13.933 1.00 87.69 182 TRP A C 1
ATOM 1481 O O . TRP A 1 182 ? -3.210 -9.916 -15.045 1.00 87.69 182 TRP A O 1
ATOM 1491 N N . SER A 1 183 ? -3.737 -11.531 -13.556 1.00 85.88 183 SER A N 1
ATOM 1492 C CA . SER A 1 183 ? -3.400 -12.661 -14.425 1.00 85.88 183 SER A CA 1
ATOM 1493 C C . SER A 1 183 ? -4.201 -12.650 -15.727 1.00 85.88 183 SER A C 1
ATOM 1495 O O . SER A 1 183 ? -3.615 -12.792 -16.793 1.00 85.88 183 SER A O 1
ATOM 1497 N N . SER A 1 184 ? -5.509 -12.368 -15.685 1.00 87.31 184 SER A N 1
ATOM 1498 C CA . SER A 1 184 ? -6.355 -12.277 -16.890 1.00 87.31 184 SER A CA 1
ATOM 1499 C C . SER A 1 184 ? -5.993 -11.111 -17.811 1.00 87.31 184 SER A C 1
ATOM 1501 O O . SER A 1 184 ? -6.393 -11.071 -18.971 1.00 87.31 184 SER A O 1
ATOM 1503 N N . ARG A 1 185 ? -5.210 -10.153 -17.308 1.00 85.38 185 ARG A N 1
ATOM 1504 C CA . ARG A 1 185 ? -4.622 -9.075 -18.103 1.00 85.38 185 ARG A CA 1
ATOM 1505 C C . ARG A 1 185 ? -3.222 -9.404 -18.619 1.00 85.38 185 ARG A C 1
ATOM 1507 O O . ARG A 1 185 ? -2.647 -8.535 -19.254 1.00 85.38 185 ARG A O 1
ATOM 1514 N N . GLY A 1 186 ? -2.661 -10.578 -18.333 1.00 85.75 186 GLY A N 1
ATOM 1515 C CA . GLY A 1 186 ? -1.287 -10.937 -18.701 1.00 85.75 186 GLY A CA 1
ATOM 1516 C C . GLY A 1 186 ? -0.214 -10.301 -17.812 1.00 85.75 186 GLY A C 1
ATOM 1517 O O . GLY A 1 186 ? 0.935 -10.180 -18.229 1.00 85.75 186 GLY A O 1
ATOM 1518 N N . LEU A 1 187 ? -0.579 -9.848 -16.606 1.00 85.81 187 LEU A N 1
ATOM 1519 C CA . LEU A 1 187 ? 0.390 -9.369 -15.623 1.00 85.81 187 LEU A CA 1
ATOM 1520 C C . LEU A 1 187 ? 0.918 -10.531 -14.784 1.00 85.81 187 LEU A C 1
ATOM 1522 O O . LEU A 1 187 ? 0.134 -11.326 -14.265 1.00 85.81 187 LEU A O 1
ATOM 1526 N N . ALA A 1 188 ? 2.229 -10.551 -14.593 1.00 83.19 188 ALA A N 1
ATOM 1527 C CA . ALA A 1 188 ? 2.938 -11.503 -13.756 1.00 83.19 188 ALA A CA 1
ATOM 1528 C C . ALA A 1 188 ? 3.733 -10.787 -12.656 1.00 83.19 188 ALA A C 1
ATOM 1530 O O . ALA A 1 188 ? 4.090 -9.604 -12.783 1.00 83.19 188 ALA A O 1
ATOM 1531 N N . GLY A 1 189 ? 4.023 -11.538 -11.595 1.00 78.06 189 GLY A N 1
ATOM 1532 C CA . GLY A 1 189 ? 4.995 -11.167 -10.580 1.00 78.06 189 GLY A CA 1
ATOM 1533 C C . GLY A 1 189 ? 6.380 -11.720 -10.902 1.00 78.06 189 GLY A C 1
ATOM 1534 O O . GLY A 1 189 ? 6.524 -12.645 -11.698 1.00 78.06 189 GLY A O 1
ATOM 1535 N N . LEU A 1 190 ? 7.401 -11.140 -10.275 1.00 71.94 190 LEU A N 1
ATOM 1536 C CA . LEU A 1 190 ? 8.779 -11.634 -10.313 1.00 71.94 190 LEU A CA 1
ATOM 1537 C C . LEU A 1 190 ? 9.069 -12.406 -9.025 1.00 71.94 190 LEU A C 1
ATOM 1539 O O . LEU A 1 190 ? 8.807 -11.884 -7.940 1.00 71.94 190 LEU A O 1
ATOM 1543 N N . CYS A 1 191 ? 9.618 -13.615 -9.140 1.00 64.44 191 CYS A N 1
ATOM 1544 C CA . CYS A 1 191 ? 10.092 -14.415 -8.011 1.00 64.44 191 CYS A CA 1
ATOM 1545 C C . CYS A 1 191 ? 11.409 -15.102 -8.397 1.00 64.44 191 CYS A C 1
ATOM 1547 O O . CYS A 1 191 ? 11.442 -15.909 -9.325 1.00 64.44 191 CYS A O 1
ATOM 1549 N N . GLY A 1 192 ? 12.503 -14.761 -7.707 1.00 66.12 192 GLY A N 1
ATOM 1550 C CA . GLY A 1 192 ? 13.844 -15.213 -8.089 1.00 66.12 192 GLY A CA 1
ATOM 1551 C C . GLY A 1 192 ? 14.199 -14.770 -9.512 1.00 66.12 192 GLY A C 1
ATOM 1552 O O . GLY A 1 192 ? 14.094 -13.588 -9.838 1.00 66.12 192 GLY A O 1
ATOM 1553 N N . GLU A 1 193 ? 14.588 -15.728 -10.352 1.00 62.69 193 GLU A N 1
ATOM 1554 C CA . GLU A 1 193 ? 14.880 -15.514 -11.778 1.00 62.69 193 GLU A CA 1
ATOM 1555 C C . GLU A 1 193 ? 13.652 -15.722 -12.688 1.00 62.69 193 GLU A C 1
ATOM 1557 O O . GLU A 1 193 ? 13.738 -15.536 -13.900 1.00 62.69 193 GLU A O 1
ATOM 1562 N N . GLY A 1 194 ? 12.500 -16.100 -12.120 1.00 69.50 194 GLY A N 1
ATOM 1563 C CA . GLY A 1 194 ? 11.300 -16.475 -12.862 1.00 69.50 194 GLY A CA 1
ATOM 1564 C C . GLY A 1 194 ? 10.139 -15.483 -12.763 1.00 69.50 194 GLY A C 1
ATOM 1565 O O . GLY A 1 194 ? 10.103 -14.572 -11.928 1.00 69.50 194 GLY A O 1
ATOM 1566 N N . TYR A 1 195 ? 9.143 -15.717 -13.618 1.00 73.94 195 TYR A N 1
ATOM 1567 C CA . TYR A 1 195 ? 7.832 -15.078 -13.546 1.00 73.94 195 TYR A CA 1
ATOM 1568 C C . TYR A 1 195 ? 6.826 -16.036 -12.923 1.00 73.94 195 TYR A C 1
ATOM 1570 O O . TYR A 1 195 ? 6.867 -17.233 -13.199 1.00 73.94 195 TYR A O 1
ATOM 1578 N N . TYR A 1 196 ? 5.892 -15.499 -12.144 1.00 74.06 196 TYR A N 1
ATOM 1579 C CA . TYR A 1 196 ? 4.769 -16.267 -11.618 1.00 74.06 196 TYR A CA 1
ATOM 1580 C C . TYR A 1 196 ? 3.439 -15.589 -11.961 1.00 74.06 196 TYR A C 1
ATOM 1582 O O . TYR A 1 196 ? 3.312 -14.358 -11.994 1.00 74.06 196 TYR A O 1
ATOM 1590 N N . SER A 1 197 ? 2.428 -16.404 -12.229 1.00 76.56 197 SER A N 1
ATOM 1591 C CA . SER A 1 197 ? 1.047 -15.980 -12.364 1.00 76.56 197 SER A CA 1
ATOM 1592 C C . SER A 1 197 ? 0.481 -15.657 -10.990 1.00 76.56 197 SER A C 1
ATOM 1594 O O . SER A 1 197 ? 0.366 -16.525 -10.127 1.00 76.56 197 SER A O 1
ATOM 1596 N N . HIS A 1 198 ? 0.031 -14.416 -10.811 1.00 72.38 198 HIS A N 1
ATOM 1597 C CA . HIS A 1 198 ? -0.592 -13.977 -9.564 1.00 72.38 198 HIS A CA 1
ATOM 1598 C C . HIS A 1 198 ? -1.775 -14.866 -9.130 1.00 72.38 198 HIS A C 1
ATOM 1600 O O . HIS A 1 198 ? -2.026 -15.038 -7.942 1.00 72.38 198 HIS A O 1
ATOM 1606 N N . HIS A 1 199 ? -2.516 -15.4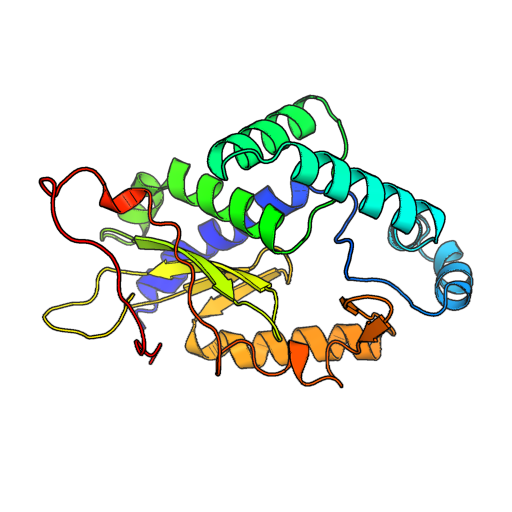34 -10.078 1.00 72.88 199 HIS A N 1
ATOM 1607 C CA . HIS A 1 199 ? -3.634 -16.332 -9.798 1.00 72.88 199 HIS A CA 1
ATOM 1608 C C . HIS A 1 199 ? -3.289 -17.817 -9.928 1.00 72.88 199 HIS A C 1
ATOM 1610 O O . HIS A 1 199 ? -3.870 -18.629 -9.223 1.00 72.88 199 HIS A O 1
ATOM 1616 N N . GLY A 1 200 ? -2.407 -18.180 -10.862 1.00 62.75 200 GLY A N 1
ATOM 1617 C CA . GLY A 1 200 ? -2.117 -19.584 -11.171 1.00 62.75 200 GLY A CA 1
ATOM 1618 C C . GLY A 1 200 ? -1.179 -20.244 -10.167 1.00 62.75 200 GLY A C 1
ATOM 1619 O O . GLY A 1 200 ? -1.287 -21.446 -9.944 1.00 62.75 200 GLY A O 1
ATOM 1620 N N . ASP A 1 201 ? -0.303 -19.458 -9.539 1.00 66.38 201 ASP A N 1
ATOM 1621 C CA . ASP A 1 201 ? 0.720 -19.984 -8.647 1.00 66.38 201 ASP A CA 1
ATOM 1622 C C . ASP A 1 201 ? 0.311 -19.871 -7.177 1.00 66.38 201 ASP A C 1
ATOM 1624 O O . ASP A 1 201 ? -0.257 -18.874 -6.714 1.00 66.38 201 ASP A O 1
ATOM 1628 N N . SER A 1 202 ? 0.638 -20.920 -6.419 1.00 57.66 202 SER A N 1
ATOM 1629 C CA . SER A 1 202 ? 0.319 -21.057 -4.992 1.00 57.66 202 SER A CA 1
ATOM 1630 C C . SER A 1 202 ? 0.898 -19.929 -4.133 1.00 57.66 202 SER A C 1
ATOM 1632 O O . SER A 1 202 ? 0.333 -19.625 -3.080 1.00 57.66 202 SER A O 1
ATOM 1634 N N . CYS A 1 203 ? 1.962 -19.275 -4.613 1.00 52.28 203 CYS A N 1
ATOM 1635 C CA . CYS A 1 203 ? 2.605 -18.123 -3.992 1.00 52.28 203 CYS A CA 1
ATOM 1636 C C . CYS A 1 203 ? 1.620 -17.008 -3.645 1.00 52.28 203 CYS A C 1
ATOM 1638 O O . CYS A 1 203 ? 1.630 -16.487 -2.538 1.00 52.28 203 CYS A O 1
ATOM 1640 N N . SER A 1 204 ? 0.682 -16.699 -4.530 1.00 54.81 204 SER A N 1
ATOM 1641 C CA . SER A 1 204 ? -0.222 -15.558 -4.363 1.00 54.81 204 SER A CA 1
ATOM 1642 C C . SER A 1 204 ? -1.658 -15.951 -4.015 1.00 54.81 204 SER A C 1
ATOM 1644 O O . SER A 1 204 ? -2.479 -15.071 -3.760 1.00 54.81 204 SER A O 1
ATOM 1646 N N . LEU A 1 205 ? -1.976 -17.247 -3.950 1.00 52.38 205 LEU A N 1
ATOM 1647 C CA . LEU A 1 205 ? -3.330 -17.734 -3.669 1.00 52.38 205 LEU A CA 1
ATOM 1648 C C . LEU A 1 205 ? -3.663 -17.833 -2.174 1.00 52.38 205 LEU A C 1
ATOM 1650 O O . LEU A 1 205 ? -4.840 -17.805 -1.843 1.00 52.38 205 LEU A O 1
ATOM 1654 N N . ASN A 1 206 ? -2.685 -17.950 -1.269 1.00 49.97 206 ASN A N 1
ATOM 1655 C CA . ASN A 1 206 ? -2.933 -18.260 0.149 1.00 49.97 206 ASN A CA 1
ATOM 1656 C C . ASN A 1 206 ? -2.392 -17.199 1.125 1.00 49.97 206 ASN A C 1
ATOM 1658 O O . ASN A 1 206 ? -1.733 -17.534 2.107 1.00 49.97 206 ASN A O 1
ATOM 1662 N N . THR A 1 207 ? -2.718 -15.923 0.904 1.00 49.50 207 THR A N 1
ATOM 1663 C CA . THR A 1 207 ? -2.328 -14.792 1.772 1.00 49.50 207 THR A CA 1
ATOM 1664 C C . THR A 1 207 ? -2.777 -14.951 3.229 1.00 49.50 207 THR A C 1
ATOM 1666 O O . THR A 1 207 ? -2.059 -14.541 4.130 1.00 49.50 207 THR A O 1
ATOM 1669 N N . VAL A 1 208 ? -3.945 -15.545 3.496 1.00 46.41 208 VAL A N 1
ATOM 1670 C CA . VAL A 1 208 ? -4.532 -15.552 4.856 1.00 46.41 208 VAL A CA 1
ATOM 1671 C C . VAL A 1 208 ? -4.355 -16.888 5.596 1.00 46.41 208 VAL A C 1
ATOM 1673 O O . VAL A 1 208 ? -4.665 -16.980 6.779 1.00 46.41 208 VAL A O 1
ATOM 1676 N N . ARG A 1 209 ? -3.833 -17.943 4.950 1.00 39.62 209 ARG A N 1
ATOM 1677 C CA . ARG A 1 209 ? -3.775 -19.283 5.574 1.00 39.62 209 ARG A CA 1
ATOM 1678 C C . ARG A 1 209 ? -2.434 -19.656 6.196 1.00 39.62 209 ARG A C 1
ATOM 1680 O O . ARG A 1 209 ? -2.432 -20.461 7.121 1.00 39.62 209 ARG A O 1
ATOM 1687 N N . ILE A 1 210 ? -1.316 -19.123 5.706 1.00 37.47 210 ILE A N 1
ATOM 1688 C CA . ILE A 1 210 ? 0.024 -19.513 6.165 1.00 37.47 210 ILE A CA 1
ATOM 1689 C C . ILE A 1 210 ? 0.949 -18.301 6.028 1.00 37.47 210 ILE A C 1
ATOM 1691 O O . ILE A 1 210 ? 1.393 -17.972 4.934 1.00 37.47 210 ILE A O 1
ATOM 1695 N N . GLY A 1 211 ? 1.235 -17.618 7.131 1.00 35.62 211 GLY A N 1
ATOM 1696 C CA . GLY A 1 211 ? 2.207 -16.531 7.148 1.00 35.62 211 GLY A CA 1
ATOM 1697 C C . GLY A 1 211 ? 2.676 -16.264 8.567 1.00 35.62 211 GLY A C 1
ATOM 1698 O O . GLY A 1 211 ? 1.870 -15.960 9.443 1.00 35.62 211 GLY A O 1
ATOM 1699 N N . LYS A 1 212 ? 3.982 -16.402 8.801 1.00 35.09 212 LYS A N 1
ATOM 1700 C CA . LYS A 1 212 ? 4.622 -15.962 10.041 1.00 35.09 212 LYS A CA 1
ATOM 1701 C C . LYS A 1 212 ? 4.536 -14.437 10.083 1.00 35.09 212 LYS A C 1
ATOM 1703 O O . LYS A 1 212 ? 5.086 -13.766 9.219 1.00 35.09 212 LYS A O 1
ATOM 1708 N N . LEU A 1 213 ? 3.793 -13.909 11.044 1.00 42.19 213 LEU A N 1
ATOM 1709 C CA . LEU A 1 213 ? 3.527 -12.486 11.179 1.00 42.19 213 LEU A CA 1
ATOM 1710 C C . LEU A 1 213 ? 4.772 -11.769 11.719 1.00 42.19 213 LEU A C 1
ATOM 1712 O O . LEU A 1 213 ? 5.145 -11.978 12.871 1.00 42.19 213 LEU A O 1
ATOM 1716 N N . GLN A 1 214 ? 5.394 -10.902 10.921 1.00 43.25 214 GLN A N 1
ATOM 1717 C CA . GLN A 1 214 ? 6.299 -9.889 11.468 1.00 43.25 214 GLN A CA 1
ATOM 1718 C C . GLN A 1 214 ? 5.483 -8.620 11.717 1.00 43.25 214 GLN A C 1
ATOM 1720 O O . GLN A 1 214 ? 4.967 -8.022 10.769 1.00 43.25 214 GLN A O 1
ATOM 1725 N N . VAL A 1 215 ? 5.315 -8.263 12.994 1.00 46.53 215 VAL A N 1
ATOM 1726 C CA . VAL A 1 215 ? 4.624 -7.041 13.414 1.00 46.53 215 VAL A CA 1
ATOM 1727 C C . VAL A 1 215 ? 5.655 -5.999 13.806 1.00 46.53 215 VAL A C 1
ATOM 1729 O O . VAL A 1 215 ? 6.416 -6.221 14.744 1.00 46.53 215 VAL A O 1
ATOM 1732 N N . ASP A 1 216 ? 5.620 -4.840 13.159 1.00 43.72 216 ASP A N 1
ATOM 1733 C CA . ASP A 1 216 ? 6.239 -3.649 13.736 1.00 43.72 216 ASP A CA 1
ATOM 1734 C C . ASP A 1 216 ? 5.225 -3.001 14.681 1.00 43.72 216 ASP A C 1
ATOM 1736 O O . ASP A 1 216 ? 4.167 -2.540 14.240 1.00 43.72 216 ASP A O 1
ATOM 1740 N N . GLN A 1 217 ? 5.514 -3.003 15.983 1.00 46.91 217 GLN A N 1
ATOM 1741 C CA . GLN A 1 217 ? 4.670 -2.382 17.005 1.00 46.91 217 GLN A CA 1
ATOM 1742 C C . GLN A 1 217 ? 5.387 -1.191 17.638 1.00 46.91 217 GLN A C 1
ATOM 1744 O O . GLN A 1 217 ? 5.919 -1.293 18.734 1.00 46.91 217 GLN A O 1
ATOM 1749 N N . GLU A 1 218 ? 5.352 -0.028 16.991 1.00 43.38 218 GLU A N 1
ATOM 1750 C CA . GLU A 1 218 ? 5.889 1.190 17.623 1.00 43.38 218 GLU A CA 1
ATOM 1751 C C . GLU A 1 218 ? 4.965 1.750 18.722 1.00 43.38 218 GLU A C 1
ATOM 1753 O O . GLU A 1 218 ? 5.417 2.466 19.610 1.00 43.38 218 GLU A O 1
ATOM 1758 N N . ARG A 1 219 ? 3.665 1.409 18.727 1.00 42.12 219 ARG A N 1
ATOM 1759 C CA . ARG A 1 219 ? 2.712 1.911 19.742 1.00 42.12 219 ARG A CA 1
ATOM 1760 C C . ARG A 1 219 ? 2.802 1.170 21.094 1.00 42.12 219 ARG A C 1
ATOM 1762 O O . ARG A 1 219 ? 2.113 1.569 22.027 1.00 42.12 219 ARG A O 1
ATOM 1769 N N . ASN A 1 220 ? 3.639 0.131 21.232 1.00 41.72 220 ASN A N 1
ATOM 1770 C CA . ASN A 1 220 ? 3.713 -0.684 22.458 1.00 41.72 220 ASN A CA 1
ATOM 1771 C C . ASN A 1 220 ? 4.855 -0.331 23.430 1.00 41.72 220 ASN A C 1
ATOM 1773 O O . ASN A 1 220 ? 4.807 -0.766 24.579 1.00 41.72 220 ASN A O 1
ATOM 1777 N N . GLU A 1 221 ? 5.848 0.474 23.042 1.00 34.22 221 GLU A N 1
ATOM 1778 C CA . GLU A 1 221 ? 7.066 0.632 23.861 1.00 34.22 221 GLU A CA 1
ATOM 1779 C C . GLU A 1 221 ? 7.001 1.693 24.976 1.00 34.22 221 GLU A C 1
ATOM 1781 O O . GLU A 1 221 ? 7.962 1.843 25.722 1.00 34.22 221 GLU A O 1
ATOM 1786 N N . SER A 1 222 ? 5.888 2.407 25.186 1.00 31.55 222 SER A N 1
ATOM 1787 C CA . SER A 1 222 ? 5.863 3.497 26.183 1.00 31.55 222 SER A CA 1
ATOM 1788 C C . SER A 1 222 ? 5.260 3.164 27.554 1.00 31.55 222 SER A C 1
ATOM 1790 O O . SER A 1 222 ? 5.120 4.080 28.366 1.00 31.55 222 SER A O 1
ATOM 1792 N N . ARG A 1 223 ? 4.905 1.903 27.873 1.00 33.28 223 ARG A N 1
ATOM 1793 C CA . ARG A 1 223 ? 4.284 1.583 29.186 1.00 33.28 223 ARG A CA 1
ATOM 1794 C C . ARG A 1 223 ? 4.688 0.291 29.904 1.00 33.28 223 ARG A C 1
ATOM 1796 O O . ARG A 1 223 ? 4.083 0.005 30.934 1.00 33.28 223 ARG A O 1
ATOM 1803 N N . TYR A 1 224 ? 5.707 -0.449 29.468 1.00 33.75 224 TYR A N 1
ATOM 1804 C CA . TYR A 1 224 ? 6.162 -1.624 30.224 1.00 33.75 224 TYR A CA 1
ATOM 1805 C C . TYR A 1 224 ? 7.672 -1.608 30.464 1.00 33.75 224 TYR A C 1
ATOM 1807 O O . TYR A 1 224 ? 8.472 -1.462 29.546 1.00 33.75 224 TYR A O 1
ATOM 1815 N N . SER A 1 225 ? 8.029 -1.720 31.744 1.00 26.75 225 SER A N 1
ATOM 1816 C CA . SER A 1 225 ? 9.384 -1.884 32.262 1.00 26.75 225 SER A CA 1
ATOM 1817 C C . SER A 1 225 ? 10.091 -3.070 31.610 1.00 26.75 225 SER A C 1
ATOM 1819 O O . SER A 1 225 ? 9.476 -4.109 31.373 1.00 26.75 225 SER A O 1
ATOM 1821 N N . ALA A 1 226 ? 11.388 -2.892 31.356 1.00 32.78 226 ALA A N 1
ATOM 1822 C CA . ALA A 1 226 ? 12.292 -3.862 30.757 1.00 32.78 226 ALA A CA 1
ATOM 1823 C C . ALA A 1 226 ? 12.068 -5.302 31.256 1.00 32.78 226 ALA A C 1
ATOM 1825 O O . ALA A 1 226 ? 12.140 -5.570 32.454 1.00 32.78 226 ALA A O 1
ATOM 1826 N N . GLY A 1 227 ? 11.861 -6.221 30.308 1.00 31.36 227 GLY A N 1
ATOM 1827 C CA . GLY A 1 227 ? 11.922 -7.662 30.540 1.00 31.36 227 GLY A CA 1
ATOM 1828 C C . GLY A 1 227 ? 10.705 -8.432 30.037 1.00 31.36 227 GLY A C 1
ATOM 1829 O O . GLY A 1 227 ? 9.826 -8.742 30.827 1.00 31.36 227 GLY A O 1
ATOM 1830 N N . GLN A 1 228 ? 10.687 -8.788 28.745 1.00 26.11 228 GLN A N 1
ATOM 1831 C CA . GLN A 1 228 ? 10.366 -10.141 28.251 1.00 26.11 228 GLN A CA 1
ATOM 1832 C C . GLN A 1 228 ? 10.455 -10.191 26.714 1.00 26.11 228 GLN A C 1
ATOM 1834 O O . GLN A 1 228 ? 9.783 -9.453 25.999 1.00 26.11 228 GLN A O 1
ATOM 1839 N N . HIS A 1 229 ? 11.333 -11.062 26.215 1.00 26.02 229 HIS A N 1
ATOM 1840 C CA . HIS A 1 229 ? 11.544 -11.343 24.797 1.00 26.02 229 HIS A CA 1
ATOM 1841 C C . HIS A 1 229 ? 10.422 -12.202 24.189 1.00 26.02 229 HIS A C 1
ATOM 1843 O O . HIS A 1 229 ? 9.853 -13.050 24.866 1.00 26.02 229 HIS A O 1
ATOM 1849 N N . SER A 1 230 ? 10.219 -12.005 22.878 1.00 33.84 230 SER A N 1
ATOM 1850 C CA . SER A 1 230 ? 9.879 -12.988 21.830 1.00 33.84 230 SER A CA 1
ATOM 1851 C C . SER A 1 230 ? 9.037 -14.208 22.220 1.00 33.84 230 SER A C 1
ATOM 1853 O O . SER A 1 230 ? 9.548 -15.129 22.845 1.00 33.84 230 SER A O 1
ATOM 1855 N N . LEU A 1 231 ? 7.838 -14.299 21.638 1.00 27.58 231 LEU A N 1
ATOM 1856 C CA . LEU A 1 231 ? 7.335 -15.450 20.868 1.00 27.58 231 LEU A CA 1
ATOM 1857 C C . LEU A 1 231 ? 5.886 -15.161 20.484 1.00 27.58 231 LEU A C 1
ATOM 1859 O O . LEU A 1 231 ? 5.061 -14.939 21.363 1.00 27.58 231 LEU A O 1
ATOM 1863 N N . VAL A 1 232 ? 5.548 -15.256 19.199 1.00 33.84 232 VAL A N 1
ATOM 1864 C CA . VAL A 1 232 ? 4.195 -15.686 18.836 1.00 33.84 232 VAL A CA 1
ATOM 1865 C C . VAL A 1 232 ? 4.277 -16.635 17.644 1.00 33.84 232 VAL A C 1
ATOM 1867 O O . VAL A 1 232 ? 3.989 -16.281 16.501 1.00 33.84 232 VAL A O 1
ATOM 1870 N N . ASP A 1 233 ? 4.681 -17.868 17.937 1.00 30.17 233 ASP A N 1
ATOM 1871 C CA . ASP A 1 233 ? 4.223 -19.022 17.172 1.00 30.17 233 ASP A CA 1
ATOM 1872 C C . ASP A 1 233 ? 2.728 -19.239 17.478 1.00 30.17 233 ASP A C 1
ATOM 1874 O O . ASP A 1 233 ? 2.313 -19.281 18.636 1.00 30.17 233 ASP A O 1
ATOM 1878 N N . GLY A 1 234 ? 1.905 -19.377 16.435 1.00 32.62 234 GLY A N 1
ATOM 1879 C CA . GLY A 1 234 ? 0.586 -20.015 16.546 1.00 32.62 234 GLY A CA 1
ATOM 1880 C C . GLY A 1 234 ? -0.639 -19.148 16.871 1.00 32.62 234 GLY A C 1
ATOM 1881 O O . GLY A 1 234 ? -1.687 -19.720 17.174 1.00 32.62 234 GLY A O 1
ATOM 1882 N N . GLN A 1 235 ? -0.593 -17.813 16.788 1.00 36.81 235 GLN A N 1
ATOM 1883 C CA . GLN A 1 235 ? -1.823 -17.010 16.909 1.00 36.81 235 GLN A CA 1
ATOM 1884 C C . GLN A 1 235 ? -2.582 -16.919 15.580 1.00 36.81 235 GLN A C 1
ATOM 1886 O O . GLN A 1 235 ? -2.041 -16.537 14.544 1.00 36.81 235 GLN A O 1
ATOM 1891 N N . SER A 1 236 ? -3.858 -17.303 15.629 1.00 33.81 236 SER A N 1
ATOM 1892 C CA . SER A 1 236 ? -4.778 -17.317 14.494 1.00 33.81 236 SER A CA 1
ATOM 1893 C C . SER A 1 236 ? -5.580 -16.022 14.436 1.00 33.81 236 SER A C 1
ATOM 1895 O O . SER A 1 236 ? -6.161 -15.598 15.431 1.00 33.81 236 SER A O 1
ATOM 1897 N N . PHE A 1 237 ? -5.703 -15.470 13.232 1.00 36.66 237 PHE A N 1
ATOM 1898 C CA . PHE A 1 237 ? -6.721 -14.488 12.879 1.00 36.66 237 PHE A CA 1
ATOM 1899 C C . PHE A 1 237 ? -8.053 -15.230 12.705 1.00 36.66 237 PHE A C 1
ATOM 1901 O O . PHE A 1 237 ? -8.276 -15.844 11.662 1.00 36.66 237 PHE A O 1
ATOM 1908 N N . ARG A 1 238 ? -8.907 -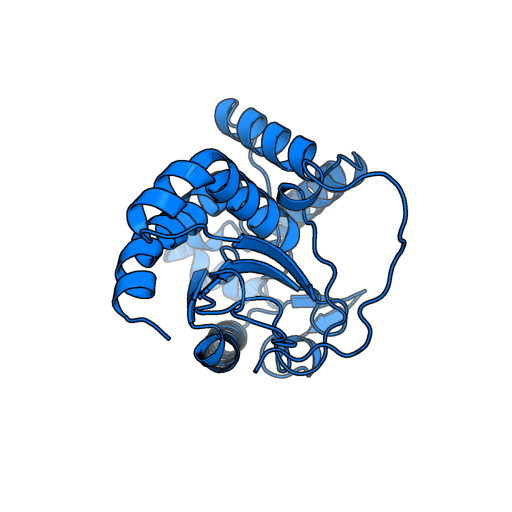15.286 13.724 1.00 33.44 238 ARG A N 1
ATOM 1909 C CA . ARG A 1 238 ? -10.311 -15.676 13.530 1.00 33.44 238 ARG A CA 1
ATOM 1910 C C . ARG A 1 238 ? -11.218 -14.556 13.986 1.00 33.44 238 ARG A C 1
ATOM 1912 O O . ARG A 1 238 ? -10.954 -14.023 15.078 1.00 33.44 238 ARG A O 1
#

Solvent-accessible surface area (backbone atoms only — not comparable to full-atom values): 13248 Å² total; per-residue (Å²): 120,58,67,65,47,50,64,46,44,48,65,56,46,54,48,25,30,53,52,25,45,67,43,26,69,58,42,46,70,55,64,36,51,81,60,52,66,61,42,62,70,48,21,86,80,42,48,83,78,34,56,63,50,39,72,69,40,50,51,52,26,48,52,44,39,50,56,59,58,70,66,67,58,53,66,68,54,46,36,51,48,42,52,52,31,39,76,70,68,46,86,28,27,38,44,34,59,56,22,20,40,31,25,41,53,56,46,58,81,36,41,72,60,49,19,62,56,50,74,43,71,64,44,71,36,39,41,37,30,44,77,70,44,66,43,31,26,24,40,39,21,30,71,48,71,81,94,53,75,46,88,50,31,65,40,31,36,35,25,40,68,83,67,47,73,46,47,56,91,51,41,60,62,56,47,47,57,51,24,40,59,36,32,78,68,52,30,28,30,68,54,93,98,45,76,40,42,34,50,81,33,72,39,54,64,45,72,82,79,66,55,69,76,49,70,60,63,82,88,64,73,86,80,68,78,92,83,84,82,90,84,80,83,85,73,59,95,123

Secondary structure (DSSP, 8-state):
--HHHHHHHHHHHHHHHHHHHHS-TT--TT-EES-HHHHHHHGGG-HHHHGGGSHHHHHHHHHHHHHHHHT---HHHHHHHHHHHHHTT------HHHHHHHHHHHHHTTHHHHHHHHTS-EEEEEEEE-TTT-EEEEEEEEPPPSS---S-EEEEEEETTTTEEEEHHHHHHHHHHHHHHHHTTTEEEEETTEEEETTTSHHHH-TTTS---EEE-GGGTTS--S------SS----

Mean predicted aligned error: 8.8 Å

Sequence (238 aa):
MDKKFEKALMPHLLAAVKYARSRLPLKATNKIYTDKRMVSQMMPKDPKRWSLHTAEADEIRTKNIRALRALKLAPRETANKLEHDYINRIPHAGNCGENAILAYYYLLDRAQRLDSAAKTEVQIMRVYLPAPVDHAFVLIGTRPAGYSRLLLENTLVCDPWTKIVCRLEDFDKLWRLKMEKWSSRGLAGLCGEGYYSHHGDSCSLNTVRIGKLQVDQERNESRYSAGQHSLVDGQSFR

Foldseek 3Di:
DDPQLCVLCVVVLLVLLVQLCLLAPLAALFWAFPDCVVLVVCCVVPVVVSVSHHPVSSVVQVVQVCVLVVVVDDLVVSLVVSVVCSVVVNHHHDAQSSSQSNSQVSCVVCQVVSCVSNVHRKFKKWWAFDPLQGHIWMKIAHDDPDPDLAPHHPIWTRGSNLSDTGTPVCCLVSQLVSLVVSLVVNIWGDDDPDTDRCNPDPSNNPPQPDGDIDIDGPVPPPDDDDDDDDDDDDRHDD